Protein AF-A0A550C6V6-F1 (afdb_monomer_lite)

Secondary structure (DSSP, 8-state):
-----GGG-EEEEEE---SS-TTEEEEEEEEEETTTEEEEEEEEEEE---GGGTTTHHHHHHTT-HHHHHHHHHHB-TTSPBPGGGTT-TTTTTT----GGGGSS-EEEEEEEEE-GGGTTTTHHHHHHHHHHTSTTS-TT-EEEE----TT--SHHHHHHHHHHHHHHHHHTT-EE-TTSS-EEE-S-TTSHHHHS-TTTSPP--TTSSPPPPTT--HHHHHHHHHHSHHHHHHS-TTTTTHHHHTTS-GGG-PPPPPHHHHHHHHHHHHHH-GGGGT---TTS--HHHHHHHHT-HHHHHHHHTT---HHHHT---STT---HHHHHHHHHHHH-S-HHHHHHHHHHHHHTT-----HHHHHHHHHTT-

Foldseek 3Di:
DDADDPVQKDKDWDWAADPVQRQWIKIKIWIQGPVGGTFKIWIKIWGDLDQVQQQPVLVVLVVVHPVSNVVCVQAHDSSRFGDPCCAPPPQQVAVNLDHRLSVDDIEMETEDIDGDPVCPPNCVSVVRVVCVLPDPSHDQSYKYKYQQWDPPDPDPVSRQVCSVVSLCSCLVNQWADRGQDSMTIHGSPCPRSSVVQHSVNGDDDRLPLFPDQDQCDDPVRQVVQCVLQVLLCLLVPSNVVCVVVLVVPDPVPNDDRQDLVSSLVVLVVCCVPPVVSQQDAGSFGAHSLLSCLLNLSLSNNVSSLVSDDALCQQQDLRGSNSGGSLRSNVVCDVVVDLDLSSQVSNVSSCVRNVHCCDDSVSSSVVVVVVD

Structure (mmCIF, N/CA/C/O backbone):
data_AF-A0A550C6V6-F1
#
_entry.id   AF-A0A550C6V6-F1
#
loop_
_atom_site.group_PDB
_atom_site.id
_atom_site.type_symbol
_atom_site.label_atom_id
_atom_site.label_alt_id
_atom_site.label_comp_id
_atom_site.label_asym_id
_atom_site.label_entity_id
_atom_site.label_seq_id
_atom_site.pdbx_PDB_ins_code
_atom_site.Cartn_x
_atom_site.Cartn_y
_atom_site.Cartn_z
_atom_site.occupancy
_atom_site.B_iso_or_equiv
_atom_site.auth_seq_id
_atom_site.auth_comp_id
_atom_site.auth_asym_id
_atom_site.auth_atom_id
_atom_site.pdbx_PDB_model_num
ATOM 1 N N . MET A 1 1 ? 2.892 8.246 38.693 1.00 72.19 1 MET A N 1
ATOM 2 C CA . MET A 1 1 ? 2.009 7.826 37.583 1.00 72.19 1 MET A CA 1
ATOM 3 C C . MET A 1 1 ? 0.648 7.513 38.172 1.00 72.19 1 MET A C 1
ATOM 5 O O . MET A 1 1 ? 0.606 6.868 39.210 1.00 72.19 1 MET A O 1
ATOM 9 N N . THR A 1 2 ? -0.439 8.012 37.585 1.00 84.56 2 THR A N 1
ATOM 10 C CA . THR A 1 2 ? -1.795 7.674 38.039 1.00 84.56 2 THR A CA 1
ATOM 11 C C . THR A 1 2 ? -2.136 6.280 37.528 1.00 84.56 2 THR A C 1
ATOM 13 O O . THR A 1 2 ? -2.330 6.112 36.326 1.00 84.56 2 THR A O 1
ATOM 16 N N . THR A 1 3 ? -2.155 5.291 38.417 1.00 91.25 3 THR A N 1
ATOM 17 C CA . THR A 1 3 ? -2.565 3.924 38.082 1.00 91.25 3 THR A CA 1
ATOM 18 C C . THR A 1 3 ? -4.090 3.868 38.025 1.00 91.25 3 THR A C 1
ATOM 20 O O . THR A 1 3 ? -4.745 4.104 39.039 1.00 91.25 3 THR A O 1
ATOM 23 N N . LEU A 1 4 ? -4.657 3.595 36.850 1.00 95.06 4 LEU A N 1
ATOM 24 C CA . LEU A 1 4 ? -6.085 3.325 36.685 1.00 95.06 4 LEU A CA 1
ATOM 25 C C . LEU A 1 4 ? -6.382 1.843 36.936 1.00 95.06 4 LEU A C 1
ATOM 27 O O . LEU A 1 4 ? -5.650 0.968 36.472 1.00 95.06 4 LEU A O 1
ATOM 31 N N . SER A 1 5 ? -7.496 1.561 37.609 1.00 96.12 5 SER A N 1
ATOM 32 C CA . SER A 1 5 ? -8.112 0.234 37.583 1.00 96.12 5 SER A CA 1
ATOM 33 C C . SER A 1 5 ? -8.980 0.126 36.331 1.00 96.12 5 SER A C 1
ATOM 35 O O . SER A 1 5 ? -9.902 0.919 36.150 1.00 96.12 5 SER A O 1
ATOM 37 N N . LEU A 1 6 ? -8.714 -0.856 35.461 1.00 96.62 6 LEU A N 1
ATOM 38 C CA . LEU A 1 6 ? -9.528 -1.074 34.256 1.00 96.62 6 LEU A CA 1
ATOM 39 C C . LEU A 1 6 ? -10.991 -1.422 34.578 1.00 96.62 6 LEU A C 1
ATOM 41 O O . LEU A 1 6 ? -11.855 -1.181 33.745 1.00 96.62 6 LEU A O 1
ATOM 45 N N . GLY A 1 7 ? -11.274 -1.942 35.779 1.00 97.00 7 GLY A N 1
ATOM 46 C CA . GLY A 1 7 ? -12.640 -2.236 36.225 1.00 97.00 7 GLY A CA 1
ATOM 47 C C . GLY A 1 7 ? -13.503 -0.991 36.462 1.00 97.00 7 GLY A C 1
ATOM 48 O O . GLY A 1 7 ? -14.723 -1.089 36.405 1.00 97.00 7 GLY A O 1
ATOM 49 N N . ASP A 1 8 ? -12.881 0.174 36.668 1.00 97.31 8 ASP A N 1
ATOM 50 C CA . ASP A 1 8 ? -13.583 1.450 36.874 1.00 97.31 8 ASP A CA 1
ATOM 51 C C . ASP A 1 8 ? -13.816 2.214 35.557 1.00 97.31 8 ASP A C 1
ATOM 53 O O . ASP A 1 8 ? -14.395 3.306 35.552 1.00 97.31 8 ASP A O 1
ATOM 57 N N . VAL A 1 9 ? -13.327 1.678 34.433 1.00 98.06 9 VAL A N 1
ATOM 58 C CA . VAL A 1 9 ? -13.454 2.300 33.114 1.00 98.06 9 VAL A CA 1
ATOM 59 C C . VAL A 1 9 ? -14.796 1.925 32.500 1.00 98.06 9 VAL A C 1
ATOM 61 O O . VAL A 1 9 ? -15.096 0.755 32.279 1.00 98.06 9 VAL A O 1
ATOM 64 N N . GLN A 1 10 ? -15.593 2.937 32.180 1.00 98.19 10 GLN A N 1
ATOM 65 C CA . GLN A 1 10 ? -16.845 2.784 31.454 1.00 98.19 10 GLN A CA 1
ATOM 66 C C . GLN A 1 10 ? -16.565 2.905 29.962 1.00 98.19 10 GLN A C 1
ATOM 68 O O . GLN A 1 10 ? -15.883 3.833 29.526 1.00 98.19 10 GLN A O 1
ATOM 73 N N . VAL A 1 11 ? -17.100 1.976 29.173 1.00 98.25 11 VAL A N 1
ATOM 74 C CA . VAL A 1 11 ? -16.959 2.001 27.717 1.00 98.25 11 VAL A CA 1
ATOM 75 C C . VAL A 1 11 ? -18.333 2.127 27.083 1.00 98.25 11 VAL A C 1
ATOM 77 O O . VAL A 1 11 ? -19.257 1.395 27.430 1.00 98.25 11 VAL A O 1
ATOM 80 N N . LYS A 1 12 ? -18.469 3.066 26.149 1.00 98.19 12 LYS A N 1
ATOM 81 C CA . LYS A 1 12 ? -19.700 3.300 25.395 1.00 98.19 12 LYS A CA 1
ATOM 82 C C . LYS A 1 12 ? -19.420 3.093 23.915 1.00 98.19 12 LYS A C 1
ATOM 84 O O . LYS A 1 12 ? -18.538 3.756 23.385 1.00 98.19 12 LYS A O 1
ATOM 89 N N . CYS A 1 13 ? -20.182 2.218 23.265 1.00 98.25 13 CYS A N 1
ATOM 90 C CA . CYS A 1 13 ? -20.159 2.012 21.817 1.00 98.25 13 CYS A CA 1
ATOM 91 C C . CYS A 1 13 ? -21.409 2.646 21.198 1.00 98.25 13 CYS A C 1
ATOM 93 O O . CYS A 1 13 ? -22.519 2.430 21.683 1.00 98.25 13 CYS A O 1
ATOM 95 N N . ILE A 1 14 ? -21.230 3.453 20.156 1.00 98.12 14 ILE A N 1
ATOM 96 C CA . ILE A 1 14 ? -22.299 4.154 19.446 1.00 98.12 14 ILE A CA 1
ATOM 97 C C . ILE A 1 14 ? -22.134 3.876 17.958 1.00 98.12 14 ILE A C 1
ATOM 99 O O . ILE A 1 14 ? -21.046 4.059 17.417 1.00 98.12 14 ILE A O 1
ATOM 103 N N . ILE A 1 15 ? -23.221 3.491 17.292 1.00 97.38 15 ILE A N 1
ATOM 104 C CA . ILE A 1 15 ? -23.292 3.467 15.831 1.00 97.38 15 ILE A CA 1
ATOM 105 C C . ILE A 1 15 ? -24.212 4.577 15.363 1.00 97.38 15 ILE A C 1
ATOM 107 O O . ILE A 1 15 ? -25.358 4.679 15.802 1.00 97.38 15 ILE A O 1
ATOM 111 N N . SER A 1 16 ? -23.703 5.375 14.435 1.00 97.38 16 SER A N 1
ATOM 112 C CA . SER A 1 16 ? -24.435 6.471 13.818 1.00 97.38 16 SER A CA 1
ATOM 113 C C . SER A 1 16 ? -24.844 6.101 12.394 1.00 97.38 16 SER A C 1
ATOM 115 O O . SER A 1 16 ? -24.121 5.410 11.674 1.00 97.38 16 SER A O 1
ATOM 117 N N . ASN A 1 17 ? -26.006 6.584 11.958 1.00 95.38 17 ASN A N 1
ATOM 118 C CA . ASN A 1 17 ? -26.410 6.488 10.558 1.00 95.38 17 ASN A CA 1
ATOM 119 C C . ASN A 1 17 ? -25.785 7.645 9.768 1.00 95.38 17 ASN A C 1
ATOM 121 O O . ASN A 1 17 ? -25.851 8.794 10.203 1.00 95.38 17 ASN A O 1
ATOM 125 N N . CYS A 1 18 ? -25.215 7.358 8.597 1.00 92.69 18 CYS A N 1
ATOM 126 C CA . CYS A 1 18 ? -24.794 8.391 7.654 1.00 92.69 18 CYS A CA 1
ATOM 127 C C . CYS A 1 18 ? -25.925 8.650 6.654 1.00 92.69 18 CYS A C 1
ATOM 129 O O . CYS A 1 18 ? -26.372 7.734 5.966 1.00 92.69 18 CYS A O 1
ATOM 131 N N . THR A 1 19 ? -26.391 9.896 6.568 1.00 91.88 19 THR A N 1
ATOM 132 C CA . THR A 1 19 ? -27.443 10.290 5.616 1.00 91.88 19 THR A CA 1
ATOM 133 C C . THR A 1 19 ? -26.948 10.284 4.173 1.00 91.88 19 THR A C 1
ATOM 135 O O . THR A 1 19 ? -27.716 9.968 3.271 1.00 91.88 19 THR A O 1
ATOM 138 N N . VAL A 1 20 ? -25.668 10.606 3.961 1.00 92.81 20 VAL A N 1
ATOM 139 C CA . VAL A 1 20 ? -25.061 10.711 2.626 1.00 92.81 20 VAL A CA 1
ATOM 140 C C . VAL A 1 20 ? -24.733 9.329 2.053 1.00 92.81 20 VAL A C 1
ATOM 142 O O . VAL A 1 20 ? -25.039 9.056 0.897 1.00 92.81 20 VAL A O 1
ATOM 145 N N . HIS A 1 21 ? -24.174 8.427 2.868 1.00 93.81 21 HIS A N 1
ATOM 146 C CA . HIS A 1 21 ? -23.823 7.067 2.445 1.00 93.81 21 HIS A CA 1
ATOM 147 C C . HIS A 1 21 ? -24.435 6.045 3.405 1.00 93.81 21 HIS A C 1
ATOM 149 O O . HIS A 1 21 ? -23.799 5.667 4.388 1.00 93.81 21 HIS A O 1
ATOM 155 N N . PRO A 1 22 ? -25.657 5.553 3.144 1.00 94.56 22 PRO A N 1
ATOM 156 C CA . PRO A 1 22 ? -26.365 4.672 4.077 1.00 94.56 22 PRO A CA 1
ATOM 157 C C . PRO A 1 22 ? -25.649 3.334 4.329 1.00 94.56 22 PRO A C 1
ATOM 159 O O . PRO A 1 22 ? -25.909 2.664 5.327 1.00 94.56 22 PRO A O 1
ATOM 162 N N . PHE A 1 23 ? -24.741 2.941 3.436 1.00 95.69 23 PHE A N 1
ATOM 163 C CA . PHE A 1 23 ? -23.924 1.735 3.553 1.00 95.69 23 PHE A CA 1
ATOM 164 C C . PHE A 1 23 ? -22.633 1.947 4.361 1.00 95.69 23 PHE A C 1
ATOM 166 O O . PHE A 1 23 ? -21.986 0.958 4.676 1.00 95.69 23 PHE A O 1
ATOM 173 N N . LEU A 1 24 ? -22.264 3.185 4.716 1.00 96.88 24 LEU A N 1
ATOM 174 C CA . LEU A 1 24 ? -21.089 3.508 5.528 1.00 96.88 24 LEU A CA 1
ATOM 175 C C . LEU A 1 24 ? -21.552 4.111 6.857 1.00 96.88 24 LEU A C 1
ATOM 177 O O . LEU A 1 24 ? -22.010 5.250 6.925 1.00 96.88 24 LEU A O 1
ATOM 181 N N . ARG A 1 25 ? -21.463 3.323 7.928 1.00 97.75 25 ARG A N 1
ATOM 182 C CA . ARG A 1 25 ? -21.942 3.697 9.263 1.00 97.75 25 ARG A CA 1
ATOM 183 C C . ARG A 1 25 ? -20.764 3.933 10.207 1.00 97.75 25 ARG A C 1
ATOM 185 O O . ARG A 1 25 ? -20.030 2.979 10.474 1.00 97.75 25 ARG A O 1
ATOM 192 N N . PRO A 1 26 ? -20.571 5.160 10.717 1.00 97.88 26 PRO A N 1
ATOM 193 C CA . PRO A 1 26 ? -19.570 5.426 11.740 1.00 97.88 26 PRO A CA 1
ATOM 194 C C . PRO A 1 26 ? -19.875 4.662 13.030 1.00 97.88 26 PRO A C 1
ATOM 196 O O . PRO A 1 26 ? -21.025 4.599 13.476 1.00 97.88 26 PRO A O 1
ATOM 199 N N . VAL A 1 27 ? -18.829 4.111 13.630 1.00 98.38 27 VAL A N 1
ATOM 200 C CA . VAL A 1 27 ? -18.827 3.443 14.927 1.00 98.38 27 VAL A CA 1
ATOM 201 C C . VAL A 1 27 ? -17.845 4.191 15.817 1.00 98.38 27 VAL A C 1
ATOM 203 O O . VAL A 1 27 ? -16.663 4.280 15.496 1.00 98.38 27 VAL A O 1
ATOM 206 N N . THR A 1 28 ? -18.321 4.714 16.939 1.00 98.38 28 THR A N 1
ATOM 207 C CA . THR A 1 28 ? -17.493 5.425 17.915 1.00 98.38 28 THR A CA 1
ATOM 208 C C . THR A 1 28 ? -17.537 4.687 19.239 1.00 98.38 28 THR A C 1
ATOM 210 O O . THR A 1 28 ? -18.614 4.423 19.778 1.00 98.38 28 THR A O 1
ATOM 213 N N . ILE A 1 29 ? -16.366 4.376 19.785 1.00 98.62 29 ILE A N 1
ATOM 214 C CA . ILE A 1 29 ? -16.219 3.790 21.112 1.00 98.62 29 ILE A CA 1
ATOM 215 C C . ILE A 1 29 ? -15.433 4.753 21.987 1.00 98.62 29 ILE A C 1
ATOM 217 O O . ILE A 1 29 ? -14.328 5.158 21.639 1.00 98.62 29 ILE A O 1
ATOM 221 N N . THR A 1 30 ? -15.982 5.109 23.141 1.00 98.50 30 THR A N 1
ATOM 222 C CA . THR A 1 30 ? -15.338 6.020 24.093 1.00 98.50 30 THR A CA 1
ATOM 223 C C . THR A 1 30 ? -15.108 5.299 25.409 1.00 98.50 30 THR A C 1
ATOM 225 O O . THR A 1 30 ? -16.029 4.680 25.941 1.00 98.50 30 THR A O 1
ATOM 228 N N . ALA A 1 31 ? -13.893 5.404 25.943 1.00 98.56 31 ALA A N 1
ATOM 229 C CA . ALA A 1 31 ? -13.557 4.958 27.289 1.00 98.56 31 ALA A CA 1
ATOM 230 C C . ALA A 1 31 ? -13.489 6.171 28.220 1.00 98.56 31 ALA A C 1
ATOM 232 O O . ALA A 1 31 ? -12.762 7.125 27.940 1.00 98.56 31 ALA A O 1
ATOM 233 N N . SER A 1 32 ? -14.208 6.127 29.338 1.00 98.31 32 SER A N 1
ATOM 234 C CA . SER A 1 32 ? -14.227 7.189 30.342 1.00 98.31 32 SER A CA 1
ATOM 235 C C . SER A 1 32 ? -14.104 6.634 31.763 1.00 98.31 32 SER A C 1
ATOM 237 O O . SER A 1 32 ? -14.347 5.459 32.026 1.00 98.31 32 SER A O 1
ATOM 239 N N . HIS A 1 33 ? -13.683 7.478 32.700 1.00 98.12 33 HIS A N 1
ATOM 240 C CA . HIS A 1 33 ? -13.535 7.144 34.113 1.00 98.12 33 HIS A CA 1
ATOM 241 C C . HIS A 1 33 ? -14.181 8.228 34.985 1.00 98.12 33 HIS A C 1
ATOM 243 O O . HIS A 1 33 ? -13.944 9.413 34.730 1.00 98.12 33 HIS A O 1
ATOM 249 N N . PRO A 1 34 ? -14.889 7.884 36.079 1.00 97.56 34 PRO A N 1
ATOM 250 C CA . PRO A 1 34 ? -15.646 8.851 36.883 1.00 97.56 34 PRO A CA 1
ATOM 251 C C . PRO A 1 34 ? -14.844 10.076 37.348 1.00 97.56 34 PRO A C 1
ATOM 253 O O . PRO A 1 34 ? -15.349 11.194 37.355 1.00 97.56 34 PRO A O 1
ATOM 256 N N . ARG A 1 35 ? -13.569 9.883 37.712 1.00 97.25 35 ARG A N 1
ATOM 257 C CA . ARG A 1 35 ? -12.683 10.973 38.173 1.00 97.25 35 ARG A CA 1
ATOM 258 C C . ARG A 1 35 ? -11.893 11.656 37.062 1.00 97.25 35 ARG A C 1
ATOM 260 O O . ARG A 1 35 ? -11.480 12.799 37.220 1.00 97.25 35 ARG A O 1
ATOM 267 N N . HIS A 1 36 ? -11.610 10.936 35.980 1.00 96.56 36 HIS A N 1
ATOM 268 C CA . HIS A 1 36 ? -10.648 11.378 34.967 1.00 96.56 36 HIS A CA 1
ATOM 269 C C . HIS A 1 36 ? -11.304 11.792 33.653 1.00 96.56 36 HIS A C 1
ATOM 271 O O . HIS A 1 36 ? -10.612 12.363 32.813 1.00 96.56 36 HIS A O 1
ATOM 277 N N . LYS A 1 37 ? -12.624 11.588 33.539 1.00 96.75 37 LYS A N 1
ATOM 278 C CA . LYS A 1 37 ? -13.423 11.801 32.334 1.00 96.75 37 LYS A CA 1
ATOM 279 C C . LYS A 1 37 ? -12.889 10.924 31.204 1.00 96.75 37 LYS A C 1
ATOM 281 O O . LYS A 1 37 ? -12.645 9.745 31.446 1.00 96.75 37 LYS A O 1
ATOM 286 N N . ASP A 1 38 ? -12.730 11.465 30.009 1.00 97.38 38 ASP A N 1
ATOM 287 C CA . ASP A 1 38 ? -12.350 10.700 28.828 1.00 97.38 38 ASP A CA 1
ATOM 288 C C . ASP A 1 38 ? -10.912 10.184 28.940 1.00 97.38 38 ASP A C 1
ATOM 290 O O . ASP A 1 38 ? -10.010 10.879 29.411 1.00 97.38 38 ASP A O 1
ATOM 294 N N . LEU A 1 39 ? -10.711 8.931 28.542 1.00 98.12 39 LEU A N 1
ATOM 295 C CA . LEU A 1 39 ? -9.418 8.246 28.561 1.00 98.12 39 LEU A CA 1
ATOM 296 C C . LEU A 1 39 ? -8.883 8.001 27.151 1.00 98.12 39 LEU A C 1
ATOM 298 O O . LEU A 1 39 ? -7.668 7.999 26.948 1.00 98.12 39 LEU A O 1
ATOM 302 N N . GLY A 1 40 ? -9.787 7.775 26.200 1.00 98.12 40 GLY A N 1
ATOM 303 C CA . GLY A 1 40 ? -9.471 7.490 24.809 1.00 98.12 40 GLY A CA 1
ATOM 304 C C . GLY A 1 40 ? -10.722 7.208 23.985 1.00 98.12 40 GLY A C 1
ATOM 305 O O . GLY A 1 40 ? -11.811 6.981 24.527 1.00 98.12 40 GLY A O 1
ATOM 306 N N . THR A 1 41 ? -10.541 7.207 22.674 1.00 98.56 41 THR A N 1
ATOM 307 C CA . THR A 1 41 ? -11.584 7.020 21.670 1.00 98.56 41 THR A CA 1
ATOM 308 C C . THR A 1 41 ? -11.104 6.061 20.588 1.00 98.56 41 THR A C 1
ATOM 310 O O . THR A 1 41 ? -9.918 5.986 20.274 1.00 98.56 41 THR A O 1
ATOM 313 N N . LEU A 1 42 ? -12.036 5.299 20.031 1.00 98.69 42 LEU A N 1
ATOM 314 C CA . LEU A 1 42 ? -11.847 4.516 18.821 1.00 98.69 42 LEU A CA 1
ATOM 315 C C . LEU A 1 42 ? -12.932 4.924 17.833 1.00 98.69 42 LEU A C 1
ATOM 317 O O . LEU A 1 42 ? -14.117 4.893 18.170 1.00 98.69 42 LEU A O 1
ATOM 321 N N . GLU A 1 43 ? -12.521 5.254 16.619 1.00 98.38 43 GLU A N 1
ATOM 322 C CA . GLU A 1 43 ? -13.401 5.505 15.488 1.00 98.38 43 GLU A CA 1
ATOM 323 C C . GLU A 1 43 ? -13.207 4.418 14.435 1.00 98.38 43 GLU A C 1
ATOM 325 O O . GLU A 1 43 ? -12.086 4.051 14.073 1.00 98.38 43 GLU A O 1
ATOM 330 N N . ALA A 1 44 ? -14.316 3.877 13.950 1.00 98.50 44 ALA A N 1
ATOM 331 C CA . ALA A 1 44 ? -14.335 2.882 12.896 1.00 98.50 44 ALA A CA 1
ATOM 332 C C . ALA A 1 44 ? -15.491 3.134 11.926 1.00 98.50 44 ALA A C 1
ATOM 334 O O . ALA A 1 44 ? -16.465 3.815 12.242 1.00 98.50 44 ALA A O 1
ATOM 335 N N . TYR A 1 45 ? -15.407 2.534 10.746 1.00 98.31 45 TYR A N 1
ATOM 336 C CA . TYR A 1 45 ? -16.466 2.550 9.747 1.00 98.31 45 TYR A CA 1
ATOM 337 C C . TYR A 1 45 ? -16.947 1.136 9.487 1.00 98.31 45 TYR A C 1
ATOM 339 O O . TYR A 1 45 ? -16.157 0.265 9.135 1.00 98.31 45 TYR A O 1
ATOM 347 N N . LYS A 1 46 ? -18.254 0.911 9.623 1.00 98.31 46 LYS A N 1
ATOM 348 C CA . LYS A 1 46 ? -18.906 -0.312 9.165 1.00 98.31 46 LYS A CA 1
ATOM 349 C C . LYS A 1 46 ? -19.465 -0.088 7.764 1.00 98.31 46 LYS A C 1
ATOM 351 O O . LYS A 1 46 ? -20.394 0.703 7.594 1.00 98.31 46 LYS A O 1
ATOM 356 N N . ILE A 1 47 ? -18.911 -0.791 6.785 1.00 98.25 47 ILE A N 1
ATOM 357 C CA . ILE A 1 47 ? -19.224 -0.662 5.365 1.00 98.25 47 ILE A CA 1
ATOM 358 C C . ILE A 1 47 ? -19.938 -1.932 4.895 1.00 98.25 47 ILE A C 1
ATOM 360 O O . ILE A 1 47 ? -19.364 -3.021 4.887 1.00 98.25 47 ILE A O 1
ATOM 364 N N . ALA A 1 48 ? -21.207 -1.791 4.521 1.00 98.00 48 ALA A N 1
ATOM 365 C CA . ALA A 1 48 ? -22.018 -2.896 4.029 1.00 98.00 48 ALA A CA 1
ATOM 366 C C . ALA A 1 48 ? -21.684 -3.217 2.568 1.00 98.00 48 ALA A C 1
ATOM 368 O O . ALA A 1 48 ? -21.712 -2.327 1.713 1.00 98.00 48 ALA A O 1
ATOM 369 N N . ARG A 1 49 ? -21.447 -4.496 2.261 1.00 97.56 49 ARG A N 1
ATOM 370 C CA . ARG A 1 49 ? -21.250 -4.970 0.884 1.00 97.56 49 ARG A CA 1
ATOM 371 C C . ARG A 1 49 ? -22.585 -5.006 0.147 1.00 97.56 49 ARG A C 1
ATOM 373 O O . ARG A 1 49 ? -23.331 -5.978 0.220 1.00 97.56 49 ARG A O 1
ATOM 380 N N . VAL A 1 50 ? -22.905 -3.929 -0.563 1.00 97.31 50 VAL A N 1
ATOM 381 C CA . VAL A 1 50 ? -24.118 -3.828 -1.387 1.00 97.31 50 VAL A CA 1
ATOM 382 C C . VAL A 1 50 ? -23.751 -3.748 -2.862 1.00 97.31 50 VAL A C 1
ATOM 384 O O . VAL A 1 50 ? -22.761 -3.121 -3.223 1.00 97.31 50 VAL A O 1
ATOM 387 N N . SER A 1 51 ? -24.573 -4.324 -3.739 1.00 96.62 51 SER A N 1
ATOM 388 C CA . SER A 1 51 ? -24.317 -4.328 -5.190 1.00 96.62 51 SER A CA 1
ATOM 389 C C . SER A 1 51 ? -24.133 -2.928 -5.784 1.00 96.62 51 SER A C 1
ATOM 391 O O . SER A 1 51 ? -23.366 -2.760 -6.721 1.00 96.62 51 SER A O 1
ATOM 393 N N . ARG A 1 52 ? -24.772 -1.907 -5.197 1.00 96.31 52 ARG A N 1
ATOM 394 C CA . ARG A 1 52 ? -24.628 -0.497 -5.603 1.00 96.31 52 ARG A CA 1
ATOM 395 C C . ARG A 1 52 ? -23.223 0.080 -5.396 1.00 96.31 52 ARG A C 1
ATOM 397 O O . ARG A 1 52 ? -22.931 1.122 -5.966 1.00 96.31 52 ARG A O 1
ATOM 404 N N . LEU A 1 53 ? -22.393 -0.546 -4.561 1.00 96.12 53 LEU A N 1
ATOM 405 C CA . LEU A 1 53 ? -21.003 -0.137 -4.357 1.00 96.12 53 LEU A CA 1
ATOM 406 C C . LEU A 1 53 ? -20.044 -0.752 -5.375 1.00 96.12 53 LEU A C 1
ATOM 408 O O . LEU A 1 53 ? -18.941 -0.239 -5.529 1.00 96.12 53 LEU A O 1
ATOM 412 N N . ALA A 1 54 ? -20.429 -1.830 -6.060 1.00 96.12 54 ALA A N 1
ATOM 413 C CA . ALA A 1 54 ? -19.558 -2.451 -7.048 1.00 96.12 54 ALA A CA 1
ATOM 414 C C . ALA A 1 54 ? -19.271 -1.463 -8.193 1.00 96.12 54 ALA A C 1
ATOM 416 O O . ALA A 1 54 ? -20.195 -0.881 -8.757 1.00 96.12 54 ALA A O 1
ATOM 417 N N . GLY A 1 55 ? -17.992 -1.227 -8.483 1.00 95.25 55 GLY A N 1
ATOM 418 C CA . GLY A 1 55 ? -17.534 -0.228 -9.454 1.00 95.25 55 GLY A CA 1
ATOM 419 C C . GLY A 1 55 ? -17.492 1.218 -8.933 1.00 95.25 55 GLY A C 1
ATOM 420 O O . GLY A 1 55 ? -16.982 2.101 -9.623 1.00 95.25 55 GLY A O 1
ATOM 421 N N . HIS A 1 56 ? -17.970 1.478 -7.715 1.00 96.25 56 HIS A N 1
ATOM 422 C CA . HIS A 1 56 ? -17.991 2.813 -7.099 1.00 96.25 56 HIS A CA 1
ATOM 423 C C . HIS A 1 56 ? -17.342 2.852 -5.714 1.00 96.25 56 HIS A C 1
ATOM 425 O O . HIS A 1 56 ? -17.325 3.901 -5.070 1.00 96.25 56 HIS A O 1
ATOM 431 N N . PHE A 1 57 ? -16.823 1.721 -5.240 1.00 96.12 57 PHE A N 1
ATOM 432 C CA . PHE A 1 57 ? -16.297 1.569 -3.895 1.00 96.12 57 PHE A CA 1
ATOM 433 C C . PHE A 1 57 ? -15.188 2.578 -3.598 1.00 96.12 57 PHE A C 1
ATOM 435 O O . PHE A 1 57 ? -15.259 3.276 -2.589 1.00 96.12 57 PHE A O 1
ATOM 442 N N . PHE A 1 58 ? -14.219 2.724 -4.503 1.00 95.31 58 PHE A N 1
ATOM 443 C CA . PHE A 1 58 ? -13.099 3.645 -4.313 1.00 95.31 58 PHE A CA 1
ATOM 444 C C . PHE A 1 58 ? -13.540 5.102 -4.232 1.00 95.31 58 PHE A C 1
ATOM 446 O O . PHE A 1 58 ? -13.053 5.813 -3.362 1.00 95.31 58 PHE A O 1
ATOM 453 N N . ASN A 1 59 ? -14.510 5.523 -5.049 1.00 95.50 59 ASN A N 1
ATOM 454 C CA . ASN A 1 59 ? -15.025 6.895 -5.010 1.00 95.50 59 ASN A CA 1
ATOM 455 C C . ASN A 1 59 ? -15.609 7.220 -3.633 1.00 95.50 59 ASN A C 1
ATOM 457 O O . ASN A 1 59 ? -15.342 8.277 -3.074 1.00 95.50 59 ASN A O 1
ATOM 461 N N . VAL A 1 60 ? -16.370 6.287 -3.051 1.00 96.12 60 VAL A N 1
ATOM 462 C CA . VAL A 1 60 ? -16.967 6.525 -1.735 1.00 96.12 60 VAL A CA 1
ATOM 463 C C . VAL A 1 60 ? -15.916 6.529 -0.626 1.00 96.12 60 VAL A C 1
ATOM 465 O O . VAL A 1 60 ? -16.034 7.298 0.326 1.00 96.12 60 VAL A O 1
ATOM 468 N N . LEU A 1 61 ? -14.895 5.678 -0.725 1.00 96.12 61 LEU A N 1
ATOM 469 C CA . LEU A 1 61 ? -13.792 5.680 0.233 1.00 96.12 61 LEU A CA 1
ATOM 470 C C . LEU A 1 61 ? -12.970 6.973 0.147 1.00 96.12 61 LEU A C 1
ATOM 472 O O . LEU A 1 61 ? -12.687 7.564 1.187 1.00 96.12 61 LEU A O 1
ATOM 476 N N . ASP A 1 62 ? -12.669 7.442 -1.064 1.00 96.00 62 ASP A N 1
ATOM 477 C CA . ASP A 1 62 ? -11.927 8.682 -1.325 1.00 96.00 62 ASP A CA 1
ATOM 478 C C . ASP A 1 62 ? -12.671 9.926 -0.824 1.00 96.00 62 ASP A C 1
ATOM 480 O O . ASP A 1 62 ? -12.087 10.775 -0.153 1.00 96.00 62 ASP A O 1
ATOM 484 N N . GLU A 1 63 ? -13.995 9.979 -1.012 1.00 95.69 63 GLU A N 1
ATOM 485 C CA . GLU A 1 63 ? -14.848 11.025 -0.432 1.00 95.69 63 GLU A CA 1
ATOM 486 C C . GLU A 1 63 ? -14.811 11.059 1.107 1.00 95.69 63 GLU A C 1
ATOM 488 O O . GLU A 1 63 ? -15.180 12.073 1.711 1.00 95.69 63 GLU A O 1
ATOM 493 N N . LYS A 1 64 ? -14.416 9.959 1.767 1.00 95.81 64 LYS A N 1
ATOM 494 C CA . LYS A 1 64 ? -14.285 9.894 3.230 1.00 95.81 64 LYS A CA 1
ATOM 495 C C . LYS A 1 64 ? -12.890 10.206 3.718 1.00 95.81 64 LYS A C 1
ATOM 497 O O . LYS A 1 64 ? -12.752 11.055 4.597 1.00 95.81 64 LYS A O 1
ATOM 502 N N . SER A 1 65 ? -11.880 9.529 3.197 1.00 95.62 65 SER A N 1
ATOM 503 C CA . SER A 1 65 ? -10.493 9.851 3.497 1.00 95.62 65 SER A CA 1
ATOM 504 C C . SER A 1 65 ? -9.553 9.227 2.475 1.00 95.62 65 SER A C 1
ATOM 506 O O . SER A 1 65 ? -9.787 8.133 1.961 1.00 95.62 65 SER A O 1
ATOM 508 N N . SER A 1 66 ? -8.419 9.889 2.252 1.00 93.75 66 SER A N 1
ATOM 509 C CA . SER A 1 66 ? -7.334 9.343 1.432 1.00 93.75 66 SER A CA 1
ATOM 510 C C . SER A 1 66 ? -6.788 8.022 1.987 1.00 93.75 66 SER A C 1
ATOM 512 O O . SER A 1 66 ? -6.371 7.157 1.225 1.00 93.75 66 SER A O 1
ATOM 514 N N . GLU A 1 67 ? -6.828 7.833 3.309 1.00 95.06 67 GLU A N 1
ATOM 515 C CA . GLU A 1 67 ? -6.482 6.565 3.956 1.00 95.06 67 GLU A CA 1
ATOM 516 C C . GLU A 1 67 ? -7.432 5.432 3.550 1.00 95.06 67 GLU A C 1
ATOM 518 O O . GLU A 1 67 ? -6.979 4.337 3.226 1.00 95.06 67 GLU A O 1
ATOM 523 N N . LEU A 1 68 ? -8.746 5.674 3.547 1.00 96.25 68 LEU A N 1
ATOM 524 C CA . LEU A 1 68 ? -9.705 4.660 3.124 1.00 96.25 68 LEU A CA 1
ATOM 525 C C . LEU A 1 68 ? -9.536 4.333 1.636 1.00 96.25 68 LEU A C 1
ATOM 527 O O . LEU A 1 68 ? -9.592 3.161 1.267 1.00 96.25 68 LEU A O 1
ATOM 531 N N . ALA A 1 69 ? -9.281 5.329 0.785 1.00 94.88 69 ALA A N 1
ATOM 532 C CA . ALA A 1 69 ? -8.968 5.090 -0.625 1.00 94.88 69 ALA A CA 1
ATOM 533 C C . ALA A 1 69 ? -7.703 4.227 -0.802 1.00 94.88 69 ALA A C 1
ATOM 535 O O . ALA A 1 69 ? -7.701 3.278 -1.593 1.00 94.88 69 ALA A O 1
ATOM 536 N N . ASP A 1 70 ? -6.652 4.496 -0.019 1.00 94.75 70 ASP A N 1
ATOM 537 C CA . ASP A 1 70 ? -5.430 3.684 0.005 1.00 94.75 70 ASP A CA 1
ATOM 538 C C . ASP A 1 70 ? -5.721 2.240 0.454 1.00 94.75 70 ASP A C 1
ATOM 540 O O . ASP A 1 70 ? -5.247 1.293 -0.176 1.00 94.75 70 ASP A O 1
ATOM 544 N N . PHE A 1 71 ? -6.565 2.053 1.477 1.00 96.94 71 PHE A N 1
ATOM 545 C CA . PHE A 1 71 ? -7.017 0.730 1.921 1.00 96.94 71 PHE A CA 1
ATOM 546 C C . PHE A 1 71 ? -7.696 -0.045 0.798 1.00 96.94 71 PHE A C 1
ATOM 548 O O . PHE A 1 71 ? -7.328 -1.197 0.552 1.00 96.94 71 PHE A O 1
ATOM 555 N N . GLY A 1 72 ? -8.653 0.597 0.119 1.00 95.25 72 GLY A N 1
ATOM 556 C CA . GLY A 1 72 ? -9.305 0.049 -1.062 1.00 95.25 72 GLY A CA 1
ATOM 557 C C . GLY A 1 72 ? -8.245 -0.414 -2.052 1.00 95.25 72 GLY A C 1
ATOM 558 O O . GLY A 1 72 ? -8.014 -1.606 -2.182 1.00 95.25 72 GLY A O 1
ATOM 559 N N . SER A 1 73 ? -7.489 0.517 -2.628 1.00 93.25 73 SER A N 1
ATOM 560 C CA . SER A 1 73 ? -6.520 0.231 -3.698 1.00 93.25 73 SER A CA 1
ATOM 561 C C . SER A 1 73 ? -5.426 -0.805 -3.384 1.00 93.25 73 SER A C 1
ATOM 563 O O . SER A 1 73 ? -4.834 -1.340 -4.320 1.00 93.25 73 SER A O 1
ATOM 565 N N . LYS A 1 74 ? -5.150 -1.126 -2.111 1.00 95.31 74 LYS A N 1
ATOM 566 C CA . LYS A 1 74 ? -4.145 -2.136 -1.722 1.00 95.31 74 LYS A CA 1
ATOM 567 C C . LYS A 1 74 ? -4.720 -3.487 -1.316 1.00 95.31 74 LYS A C 1
ATOM 569 O O . LYS A 1 74 ? -4.037 -4.505 -1.462 1.00 95.31 74 LYS A O 1
ATOM 574 N N . VAL A 1 75 ? -5.927 -3.519 -0.758 1.00 97.88 75 VAL A N 1
ATOM 575 C CA . VAL A 1 75 ? -6.504 -4.749 -0.195 1.00 97.88 75 VAL A CA 1
ATOM 576 C C . VAL A 1 75 ? -7.642 -5.279 -1.056 1.00 97.88 75 VAL A C 1
ATOM 578 O O . VAL A 1 75 ? -7.695 -6.489 -1.281 1.00 97.88 75 VAL A O 1
ATOM 581 N N . LEU A 1 76 ? -8.512 -4.397 -1.553 1.00 97.56 76 LEU A N 1
ATOM 582 C CA . LEU A 1 76 ? -9.761 -4.749 -2.224 1.00 97.56 76 LEU A CA 1
ATOM 583 C C . LEU A 1 76 ? -9.884 -4.067 -3.598 1.00 97.56 76 LEU A C 1
ATOM 585 O O . LEU A 1 76 ? -9.590 -2.895 -3.751 1.00 97.56 76 LEU A O 1
ATOM 589 N N . ASP A 1 77 ? -10.408 -4.743 -4.606 1.00 95.19 77 ASP A N 1
ATOM 590 C CA . ASP A 1 77 ? -10.752 -4.115 -5.873 1.00 95.19 77 ASP A CA 1
ATOM 591 C C . ASP A 1 77 ? -11.965 -3.168 -5.733 1.00 95.19 77 ASP A C 1
ATOM 593 O O . ASP A 1 77 ? -12.619 -3.057 -4.689 1.00 95.19 77 ASP A O 1
ATOM 597 N N . ASN A 1 78 ? -12.314 -2.486 -6.823 1.00 95.38 78 ASN A N 1
ATOM 598 C CA . ASN A 1 78 ? -13.452 -1.566 -6.849 1.00 95.38 78 ASN A CA 1
ATOM 599 C C . ASN A 1 78 ? -14.822 -2.288 -6.759 1.00 95.38 78 ASN A C 1
ATOM 601 O O . ASN A 1 78 ? -15.866 -1.648 -6.643 1.00 95.38 78 ASN A O 1
ATOM 605 N N . ASN A 1 79 ? -14.836 -3.626 -6.787 1.00 96.94 79 ASN A N 1
ATOM 606 C CA . ASN A 1 79 ? -15.988 -4.485 -6.490 1.00 96.94 79 ASN A CA 1
ATOM 607 C C . ASN A 1 79 ? -15.964 -5.005 -5.045 1.00 96.94 79 ASN A C 1
ATOM 609 O O . ASN A 1 79 ? -16.751 -5.884 -4.685 1.00 96.94 79 ASN A O 1
ATOM 613 N N . MET A 1 80 ? -15.081 -4.440 -4.218 1.00 97.25 80 MET A N 1
ATOM 614 C CA . MET A 1 80 ? -14.821 -4.799 -2.833 1.00 97.25 80 MET A CA 1
ATOM 615 C C . MET A 1 80 ? -14.208 -6.203 -2.656 1.00 97.25 80 MET A C 1
ATOM 617 O O . MET A 1 80 ? -14.132 -6.688 -1.529 1.00 97.25 80 MET A O 1
ATOM 621 N N . LYS A 1 81 ? -13.769 -6.891 -3.708 1.00 98.00 81 LYS A N 1
ATOM 622 C CA . LYS A 1 81 ? -13.163 -8.226 -3.601 1.00 98.00 81 LYS A CA 1
ATOM 623 C C . LYS A 1 81 ? -11.685 -8.118 -3.262 1.00 98.00 81 LYS A C 1
ATOM 625 O O . LYS A 1 81 ? -11.014 -7.237 -3.771 1.00 98.00 81 LYS A O 1
ATOM 630 N N . VAL A 1 82 ? -11.147 -9.011 -2.442 1.00 98.12 82 VAL A N 1
ATOM 631 C CA . VAL A 1 82 ? -9.707 -9.061 -2.175 1.00 98.12 82 VAL A CA 1
ATOM 632 C C . VAL A 1 82 ? -8.927 -9.247 -3.474 1.00 98.12 82 VAL A C 1
ATOM 634 O O . VAL A 1 82 ? -9.303 -10.062 -4.319 1.00 98.12 82 VAL A O 1
ATOM 637 N N . PHE A 1 83 ? -7.836 -8.497 -3.640 1.00 96.44 83 PHE A N 1
ATOM 638 C CA . PHE A 1 83 ? -6.953 -8.700 -4.783 1.00 96.44 83 PHE A CA 1
ATOM 639 C C . PHE A 1 83 ? -6.366 -10.110 -4.762 1.00 96.44 83 PHE A C 1
ATOM 641 O O . PHE A 1 83 ? -5.801 -10.537 -3.754 1.00 96.44 83 PHE A O 1
ATOM 648 N N . THR A 1 84 ? -6.421 -10.796 -5.903 1.00 96.12 84 THR A N 1
ATOM 649 C CA . THR A 1 84 ? -5.891 -12.155 -6.078 1.00 96.12 84 THR A CA 1
ATOM 650 C C . THR A 1 84 ? -4.439 -12.284 -5.617 1.00 96.12 84 THR A C 1
ATOM 652 O O . THR A 1 84 ? -4.087 -13.266 -4.972 1.00 96.12 84 THR A O 1
ATOM 655 N N . GLN A 1 85 ? -3.603 -11.263 -5.832 1.00 95.06 85 GLN A N 1
ATOM 656 C CA . GLN A 1 85 ? -2.208 -11.268 -5.373 1.00 95.06 85 GLN A CA 1
ATOM 657 C C . GLN A 1 85 ? -2.063 -11.414 -3.847 1.00 95.06 85 GLN A C 1
ATOM 659 O O . GLN A 1 85 ? -1.109 -12.019 -3.374 1.00 95.06 85 GLN A O 1
ATOM 664 N N . ASN A 1 86 ? -3.021 -10.919 -3.060 1.00 96.81 86 ASN A N 1
ATOM 665 C CA . ASN A 1 86 ? -2.980 -11.034 -1.602 1.00 96.81 86 ASN A CA 1
ATOM 666 C C . ASN A 1 86 ? -3.380 -12.437 -1.108 1.00 96.81 86 ASN A C 1
ATOM 668 O O . ASN A 1 86 ? -3.234 -12.715 0.082 1.00 96.81 86 ASN A O 1
ATOM 672 N N . VAL A 1 87 ? -3.875 -13.303 -1.999 1.00 97.88 87 VAL A N 1
ATOM 673 C CA . VAL A 1 87 ? -4.367 -14.652 -1.685 1.00 97.88 87 VAL A CA 1
ATOM 674 C C . VAL A 1 87 ? -3.506 -15.728 -2.346 1.00 97.88 87 VAL A C 1
ATOM 676 O O . VAL A 1 87 ? -3.069 -16.668 -1.685 1.00 97.88 87 VAL A O 1
ATOM 679 N N . GLU A 1 88 ? -3.236 -15.593 -3.643 1.00 96.88 88 GLU A N 1
ATOM 680 C CA . GLU A 1 88 ? -2.646 -16.660 -4.456 1.00 96.88 88 GLU A CA 1
ATOM 681 C C . GLU A 1 88 ? -1.138 -16.492 -4.673 1.00 96.88 88 GLU A C 1
ATOM 683 O O . GLU A 1 88 ? -0.406 -17.481 -4.648 1.00 96.88 88 GLU A O 1
ATOM 688 N N . ASN A 1 89 ? -0.648 -15.258 -4.843 1.00 95.62 89 ASN A N 1
ATOM 689 C CA . ASN A 1 89 ? 0.756 -15.004 -5.178 1.00 95.62 89 ASN A CA 1
ATOM 690 C C . ASN A 1 89 ? 1.684 -15.373 -4.011 1.00 95.62 89 ASN A C 1
ATOM 692 O O . ASN A 1 89 ? 1.509 -14.899 -2.889 1.00 95.62 89 ASN A O 1
ATOM 696 N N . ASP A 1 90 ? 2.705 -16.187 -4.289 1.00 95.50 90 ASP A N 1
ATOM 697 C CA . ASP A 1 90 ? 3.598 -16.752 -3.271 1.00 95.50 90 ASP A CA 1
ATOM 698 C C . ASP A 1 90 ? 4.347 -15.718 -2.431 1.00 95.50 90 ASP A C 1
ATOM 700 O O . ASP A 1 90 ? 4.619 -15.967 -1.256 1.00 95.50 90 ASP A O 1
ATOM 704 N N . TYR A 1 91 ? 4.647 -14.554 -3.003 1.00 95.62 91 TYR A N 1
ATOM 705 C CA . TYR A 1 91 ? 5.262 -13.454 -2.278 1.00 95.62 91 TYR A CA 1
ATOM 706 C C . TYR A 1 91 ? 4.207 -12.592 -1.577 1.00 95.62 91 TYR A C 1
ATOM 708 O O . TYR A 1 91 ? 4.246 -12.418 -0.356 1.00 95.62 91 TYR A O 1
ATOM 716 N N . HIS A 1 92 ? 3.242 -12.064 -2.335 1.00 96.19 92 HIS A N 1
ATOM 717 C CA . HIS A 1 92 ? 2.299 -11.044 -1.860 1.00 96.19 92 HIS A CA 1
ATOM 718 C C . HIS A 1 92 ? 1.290 -11.564 -0.837 1.00 96.19 92 HIS A C 1
ATOM 720 O O . HIS A 1 92 ? 0.885 -10.798 0.040 1.00 96.19 92 HIS A O 1
ATOM 726 N N . LYS A 1 93 ? 0.963 -12.864 -0.840 1.00 97.19 93 LYS A N 1
ATOM 727 C CA . LYS A 1 93 ? 0.088 -13.474 0.178 1.00 97.19 93 LYS A CA 1
ATOM 728 C C . LYS A 1 93 ? 0.703 -13.516 1.579 1.00 97.19 93 LYS A C 1
ATOM 730 O O . LYS A 1 93 ? 0.004 -13.800 2.557 1.00 97.19 93 LYS A O 1
ATOM 735 N N . GLY A 1 94 ? 1.994 -13.203 1.720 1.00 96.88 94 GLY A N 1
ATOM 736 C CA . GLY A 1 94 ? 2.683 -13.159 3.007 1.00 96.88 94 GLY A CA 1
ATOM 737 C C . GLY A 1 94 ? 2.617 -14.511 3.718 1.00 96.88 94 GLY A C 1
ATOM 738 O O . GLY A 1 94 ? 3.146 -15.502 3.230 1.00 96.88 94 GLY A O 1
ATOM 739 N N . LEU A 1 95 ? 1.952 -14.567 4.875 1.00 97.06 95 LEU A N 1
ATOM 740 C CA . LEU A 1 95 ? 1.756 -15.824 5.614 1.00 97.06 95 LEU A CA 1
ATOM 741 C C . LEU A 1 95 ? 0.628 -16.710 5.055 1.00 97.06 95 LEU A C 1
ATOM 743 O O . LEU A 1 95 ? 0.413 -17.797 5.585 1.00 97.06 95 LEU A O 1
ATOM 747 N N . GLY A 1 96 ? -0.121 -16.254 4.043 1.00 97.69 96 GLY A N 1
ATOM 748 C CA . GLY A 1 96 ? -1.199 -17.024 3.410 1.00 97.69 96 GLY A CA 1
ATOM 749 C C . GLY A 1 96 ? -2.349 -17.380 4.357 1.00 97.69 96 GLY A C 1
ATOM 750 O O . GLY A 1 96 ? -3.045 -18.366 4.147 1.00 97.69 96 GLY A O 1
ATOM 751 N N . CYS A 1 97 ? -2.519 -16.622 5.445 1.00 98.12 97 CYS A N 1
ATOM 752 C CA . CYS A 1 97 ? -3.547 -16.886 6.456 1.00 98.12 97 CYS A CA 1
ATOM 753 C C . CYS A 1 97 ? -4.895 -16.224 6.167 1.00 98.12 97 CYS A C 1
ATOM 755 O O . CYS A 1 97 ? -5.816 -16.383 6.966 1.00 98.12 97 CYS A O 1
ATOM 757 N N . TRP A 1 98 ? -4.962 -15.476 5.068 1.00 98.56 98 TRP A N 1
ATOM 758 C CA . TRP A 1 98 ? -6.152 -14.836 4.535 1.00 98.56 98 TRP A CA 1
ATOM 759 C C . TRP A 1 98 ? -6.394 -15.359 3.125 1.00 98.56 98 TRP A C 1
ATOM 761 O O . TRP A 1 98 ? -5.442 -15.551 2.367 1.00 98.56 98 TRP A O 1
ATOM 771 N N . GLY A 1 99 ? -7.654 -15.560 2.785 1.00 98.38 99 GLY A N 1
ATOM 772 C CA . GLY A 1 99 ? -8.106 -16.023 1.490 1.00 98.38 99 GLY A CA 1
ATOM 773 C C . GLY A 1 99 ? -9.342 -15.274 1.007 1.00 98.38 99 GLY A C 1
ATOM 774 O O . GLY A 1 99 ? -9.629 -14.136 1.389 1.00 98.38 99 GLY A O 1
ATOM 775 N N . TYR A 1 100 ? -10.092 -15.930 0.126 1.00 98.50 100 TYR A N 1
ATOM 776 C CA . TYR A 1 100 ? -11.282 -15.349 -0.487 1.00 98.50 100 TYR A CA 1
ATOM 777 C C . TYR A 1 100 ? -12.455 -15.150 0.479 1.00 98.50 100 TYR A C 1
ATOM 779 O O . TYR A 1 100 ? -13.412 -14.475 0.110 1.00 98.50 100 TYR A O 1
ATOM 787 N N . GLU A 1 101 ? -12.380 -15.642 1.722 1.00 98.38 101 GLU A N 1
ATOM 788 C CA . GLU A 1 101 ? -13.351 -15.310 2.771 1.00 98.38 101 GLU A CA 1
ATOM 789 C C . GLU A 1 101 ? -13.443 -13.801 3.030 1.00 98.38 101 GLU A C 1
ATOM 791 O O . GLU A 1 101 ? -14.483 -13.306 3.455 1.00 98.38 101 GLU A O 1
ATOM 796 N N . MET A 1 102 ? -12.391 -13.048 2.696 1.00 98.50 102 MET A N 1
ATOM 797 C CA . MET A 1 102 ? -12.382 -11.588 2.765 1.00 98.50 102 MET A CA 1
ATOM 798 C C . MET A 1 102 ? -13.409 -10.915 1.844 1.00 98.50 102 MET A C 1
ATOM 800 O O . MET A 1 102 ? -13.703 -9.736 2.044 1.00 98.50 102 MET A O 1
ATOM 804 N N . ASN A 1 103 ? -13.951 -11.629 0.850 1.00 98.44 103 ASN A N 1
ATOM 805 C CA . ASN A 1 103 ? -14.992 -11.136 -0.059 1.00 98.44 103 ASN A CA 1
ATOM 806 C C . ASN A 1 103 ? -16.385 -11.102 0.575 1.00 98.44 103 ASN A C 1
ATOM 808 O O . ASN A 1 103 ? -17.286 -10.467 0.027 1.00 98.44 103 ASN A O 1
ATOM 812 N N . GLU A 1 104 ? -16.552 -11.768 1.713 1.00 98.12 104 GLU A N 1
ATOM 813 C CA . GLU A 1 104 ? -17.830 -11.951 2.385 1.00 98.12 104 GLU A CA 1
ATOM 814 C C . GLU A 1 104 ? -18.003 -10.970 3.557 1.00 98.12 104 GLU A C 1
ATOM 816 O O . GLU A 1 104 ? -17.075 -10.256 3.948 1.00 98.12 104 GLU A O 1
ATOM 821 N N . GLY A 1 105 ? -19.225 -10.917 4.097 1.00 98.12 105 GLY A N 1
ATOM 822 C CA . GLY A 1 105 ? -19.560 -10.144 5.300 1.00 98.12 105 GLY A CA 1
ATOM 823 C C . GLY A 1 105 ? -19.453 -8.625 5.154 1.00 98.12 105 GLY A C 1
ATOM 824 O O . GLY A 1 105 ? -19.214 -8.089 4.078 1.00 98.12 105 GLY A O 1
ATOM 825 N N . ASP A 1 106 ? -19.668 -7.895 6.243 1.00 98.44 106 ASP A N 1
ATOM 826 C CA . ASP A 1 106 ? -19.435 -6.451 6.246 1.00 98.44 106 ASP A CA 1
ATOM 827 C C . ASP A 1 106 ? -17.932 -6.157 6.423 1.00 98.44 106 ASP A C 1
ATOM 829 O O . ASP A 1 106 ? -17.208 -6.872 7.120 1.00 98.44 106 ASP A O 1
ATOM 833 N N . ILE A 1 107 ? -17.458 -5.064 5.823 1.00 98.56 107 ILE A N 1
ATOM 834 C CA . ILE A 1 107 ? -16.106 -4.543 6.054 1.00 98.56 107 ILE A CA 1
ATOM 835 C C . ILE A 1 107 ? -16.176 -3.622 7.269 1.00 98.56 107 ILE A C 1
ATOM 837 O O . ILE A 1 107 ? -16.983 -2.693 7.298 1.00 98.56 107 ILE A O 1
ATOM 841 N N . ILE A 1 108 ? -15.325 -3.832 8.267 1.00 98.69 108 ILE A N 1
ATOM 842 C CA . ILE A 1 108 ? -15.196 -2.904 9.396 1.00 98.69 108 ILE A CA 1
ATOM 843 C C . ILE A 1 108 ? -13.788 -2.332 9.364 1.00 98.69 108 ILE A C 1
ATOM 845 O O . ILE A 1 108 ? -12.834 -3.087 9.443 1.00 98.69 108 ILE A O 1
ATOM 849 N N . TYR A 1 109 ? -13.631 -1.020 9.257 1.00 98.62 109 TYR A N 1
ATOM 850 C CA . TYR A 1 109 ? -12.320 -0.378 9.190 1.00 98.62 109 TYR A CA 1
ATOM 851 C C . TYR A 1 109 ? -12.087 0.480 10.433 1.00 98.62 109 TYR A C 1
ATOM 853 O O . TYR A 1 109 ? -12.809 1.452 10.636 1.00 98.62 109 TYR A O 1
ATOM 861 N N . VAL A 1 110 ? -11.105 0.135 11.268 1.00 98.62 110 VAL A N 1
ATOM 862 C CA . VAL A 1 110 ? -10.667 0.977 12.393 1.00 98.62 110 VAL A CA 1
ATOM 863 C C . VAL A 1 110 ? -9.853 2.130 11.823 1.00 98.62 110 VAL A C 1
ATOM 865 O O . VAL A 1 110 ? -8.738 1.916 11.351 1.00 98.62 110 VAL A O 1
ATOM 868 N N . HIS A 1 111 ? -10.432 3.326 11.865 1.00 97.94 111 HIS A N 1
ATOM 869 C CA . HIS A 1 111 ? -9.852 4.529 11.285 1.00 97.94 111 HIS A CA 1
ATOM 870 C C . HIS A 1 111 ? -8.916 5.237 12.254 1.00 97.94 111 HIS A C 1
ATOM 872 O O . HIS A 1 111 ? -7.787 5.556 11.904 1.00 97.94 111 HIS A O 1
ATOM 878 N N . GLU A 1 112 ? -9.360 5.438 13.492 1.00 97.81 112 GLU A N 1
ATOM 879 C CA . GLU A 1 112 ? -8.562 6.134 14.491 1.00 97.81 112 GLU A CA 1
ATOM 880 C C . GLU A 1 112 ? -8.687 5.456 15.853 1.00 97.81 112 GLU A C 1
ATOM 882 O O . GLU A 1 112 ? -9.747 4.973 16.250 1.00 97.81 112 GLU A O 1
ATOM 887 N N . LEU A 1 113 ? -7.572 5.400 16.576 1.00 98.25 113 LEU A N 1
ATOM 888 C CA . LEU A 1 113 ? -7.509 4.925 17.950 1.00 98.25 113 LEU A CA 1
ATOM 889 C C . LEU A 1 113 ? -6.623 5.878 18.739 1.00 98.25 113 LEU A C 1
ATOM 891 O O . LEU A 1 113 ? -5.395 5.817 18.637 1.00 98.25 113 LEU A O 1
ATOM 895 N N . ASP A 1 114 ? -7.249 6.723 19.551 1.00 98.00 114 ASP A N 1
ATOM 896 C CA . ASP A 1 114 ? -6.548 7.665 20.405 1.00 98.00 114 ASP A CA 1
ATOM 897 C C . ASP A 1 114 ? -6.656 7.277 21.881 1.00 98.00 114 ASP A C 1
ATOM 899 O O . ASP A 1 114 ? -7.707 6.900 22.399 1.00 98.00 114 ASP A O 1
ATOM 903 N N . VAL A 1 115 ? -5.536 7.394 22.586 1.00 97.81 115 VAL A N 1
ATOM 904 C CA . VAL A 1 115 ? -5.475 7.280 24.042 1.00 97.81 115 VAL A CA 1
ATOM 905 C C . VAL A 1 115 ? -4.761 8.515 24.555 1.00 97.81 115 VAL A C 1
ATOM 907 O O . VAL A 1 115 ? -3.687 8.881 24.069 1.00 97.81 115 VAL A O 1
ATOM 910 N N . LEU A 1 116 ? -5.335 9.159 25.572 1.00 97.06 116 LEU A N 1
ATOM 911 C CA . LEU A 1 116 ? -4.688 10.306 26.191 1.00 97.06 116 LEU A CA 1
ATOM 912 C C . LEU A 1 116 ? -3.317 9.891 26.728 1.00 97.06 116 LEU A C 1
ATOM 914 O O . LEU A 1 116 ? -3.204 8.926 27.481 1.00 97.06 116 LEU A O 1
ATOM 918 N N . LYS A 1 117 ? -2.285 10.681 26.415 1.00 95.81 117 LYS A N 1
ATOM 919 C CA . LYS A 1 117 ? -0.872 10.364 26.690 1.00 95.81 117 LYS A CA 1
ATOM 920 C C . LYS A 1 117 ? -0.599 9.891 28.127 1.00 95.81 117 LYS A C 1
ATOM 922 O O . LYS A 1 117 ? 0.169 8.964 28.348 1.00 95.81 117 LYS A O 1
ATOM 927 N N . LYS A 1 118 ? -1.264 10.490 29.123 1.00 96.62 118 LYS A N 1
ATOM 928 C CA . LYS A 1 118 ? -1.131 10.127 30.553 1.00 96.62 118 LYS A CA 1
ATOM 929 C C . LYS A 1 118 ? -1.690 8.739 30.921 1.00 96.62 118 LYS A C 1
ATOM 931 O O . LYS A 1 118 ? -1.385 8.236 32.000 1.00 96.62 118 LYS A O 1
ATOM 936 N N . PHE A 1 119 ? -2.497 8.142 30.048 1.00 97.06 119 PHE A N 1
ATOM 937 C CA . PHE A 1 119 ? -3.140 6.835 30.210 1.00 97.06 119 PHE A CA 1
ATOM 938 C C . PHE A 1 119 ? -2.653 5.791 29.193 1.00 97.06 119 PHE A C 1
ATOM 940 O O . PHE A 1 119 ? -3.151 4.663 29.167 1.00 97.06 119 PHE A O 1
ATOM 947 N N . GLU A 1 120 ? -1.652 6.128 28.376 1.00 95.56 120 GLU A N 1
ATOM 948 C CA . GLU A 1 120 ? -0.967 5.150 27.537 1.00 95.56 120 GLU A CA 1
ATOM 949 C C . GLU A 1 120 ? -0.329 4.047 28.394 1.00 95.56 120 GLU A C 1
ATOM 951 O O . GLU A 1 120 ? 0.012 4.243 29.560 1.00 95.56 120 GLU A O 1
ATOM 956 N N . ASN A 1 121 ? -0.175 2.857 27.809 1.00 95.75 121 ASN A N 1
ATOM 957 C CA . ASN A 1 121 ? 0.359 1.661 28.474 1.00 95.75 121 ASN A CA 1
ATOM 958 C C . ASN A 1 121 ? -0.475 1.129 29.659 1.00 95.75 121 ASN A C 1
ATOM 960 O O . ASN A 1 121 ? -0.049 0.183 30.313 1.00 95.75 121 ASN A O 1
ATOM 964 N N . GLN A 1 122 ? -1.684 1.652 29.896 1.00 96.81 122 GLN A N 1
ATOM 965 C CA . GLN A 1 122 ? -2.601 1.152 30.936 1.00 96.81 122 GLN A CA 1
ATOM 966 C C . GLN A 1 122 ? -3.661 0.171 30.402 1.00 96.81 122 GLN A C 1
ATOM 968 O O . GLN A 1 122 ? -4.600 -0.177 31.104 1.00 96.81 122 GLN A O 1
ATOM 973 N N . GLY A 1 123 ? -3.537 -0.278 29.148 1.00 97.06 123 GLY A N 1
ATOM 974 C CA . GLY A 1 123 ? -4.467 -1.234 28.532 1.00 97.06 123 GLY A CA 1
ATOM 975 C C . GLY A 1 123 ? -5.729 -0.622 27.910 1.00 97.06 123 GLY A C 1
ATOM 976 O O . GLY A 1 123 ? -6.521 -1.365 27.339 1.00 97.06 123 GLY A O 1
ATOM 977 N N . ILE A 1 124 ? -5.890 0.707 27.934 1.00 98.31 124 ILE A N 1
ATOM 978 C CA . ILE A 1 124 ? -7.064 1.408 27.374 1.00 98.31 124 ILE A CA 1
ATOM 979 C C . ILE A 1 124 ? -7.262 1.114 25.878 1.00 98.31 124 ILE A C 1
ATOM 981 O O . ILE A 1 124 ? -8.362 0.768 25.466 1.00 98.31 124 ILE A O 1
ATOM 985 N N . ALA A 1 125 ? -6.195 1.155 25.073 1.00 98.31 125 ALA A N 1
ATOM 986 C CA . ALA A 1 125 ? -6.265 0.820 23.646 1.00 98.31 125 ALA A CA 1
ATOM 987 C C . ALA A 1 125 ? -6.779 -0.613 23.402 1.00 98.31 125 ALA A C 1
ATOM 989 O O . ALA A 1 125 ? -7.628 -0.850 22.548 1.00 98.31 125 ALA A O 1
ATOM 990 N N . THR A 1 126 ? -6.292 -1.576 24.192 1.00 98.25 126 THR A N 1
ATOM 991 C CA . THR A 1 126 ? -6.736 -2.975 24.133 1.00 98.25 126 THR A CA 1
ATOM 992 C C . THR A 1 126 ? -8.194 -3.123 24.566 1.00 98.25 126 THR A C 1
ATOM 994 O O . THR A 1 126 ? -8.924 -3.892 23.951 1.00 98.25 126 THR A O 1
ATOM 997 N N . LEU A 1 127 ? -8.626 -2.381 25.591 1.00 98.31 127 LEU A N 1
ATOM 998 C CA . LEU A 1 127 ? -10.016 -2.358 26.045 1.00 98.31 127 LEU A CA 1
ATOM 999 C C . LEU A 1 127 ? -10.955 -1.831 24.949 1.00 98.31 127 LEU A C 1
ATOM 1001 O O . LEU A 1 127 ? -11.967 -2.471 24.665 1.00 98.31 127 LEU A O 1
ATOM 1005 N N . LEU A 1 128 ? -10.602 -0.714 24.304 1.00 98.69 128 LEU A N 1
ATOM 1006 C CA . LEU A 1 128 ? -11.371 -0.131 23.199 1.00 98.69 128 LEU A CA 1
ATOM 1007 C C . LEU A 1 128 ? -11.489 -1.102 22.017 1.00 98.69 128 LEU A C 1
ATOM 1009 O O . LEU A 1 128 ? -12.596 -1.365 21.551 1.00 98.69 128 LEU A O 1
ATOM 1013 N N . LEU A 1 129 ? -10.367 -1.693 21.586 1.00 98.62 129 LEU A N 1
ATOM 1014 C CA . LEU A 1 129 ? -10.356 -2.682 20.507 1.00 98.62 129 LEU A CA 1
ATOM 1015 C C . LEU A 1 129 ? -11.203 -3.905 20.860 1.00 98.62 129 LEU A C 1
ATOM 1017 O O . LEU A 1 129 ? -12.084 -4.266 20.093 1.00 98.62 129 LEU A O 1
ATOM 1021 N N . ASN A 1 130 ? -11.002 -4.516 22.029 1.00 98.50 130 ASN A N 1
ATOM 1022 C CA . ASN A 1 130 ? -11.801 -5.673 22.433 1.00 98.50 130 ASN A CA 1
ATOM 1023 C C . ASN A 1 130 ? -13.294 -5.340 22.489 1.00 98.50 130 ASN A C 1
ATOM 1025 O O . ASN A 1 130 ? -14.093 -6.161 22.061 1.00 98.50 130 ASN A O 1
ATOM 1029 N N . THR A 1 131 ? -13.661 -4.137 22.945 1.00 98.44 131 THR A N 1
ATOM 1030 C CA . THR A 1 131 ? -15.063 -3.699 22.961 1.00 98.44 131 THR A CA 1
ATOM 1031 C C . THR A 1 131 ? -15.655 -3.640 21.554 1.00 98.44 131 THR A C 1
ATOM 1033 O O . THR A 1 131 ? -16.787 -4.073 21.365 1.00 98.44 131 THR A O 1
ATOM 1036 N N . LEU A 1 132 ? -14.901 -3.158 20.556 1.00 98.62 132 LEU A N 1
ATOM 1037 C CA . LEU A 1 132 ? -15.338 -3.224 19.158 1.00 98.62 132 LEU A CA 1
ATOM 1038 C C . LEU A 1 132 ? -15.519 -4.678 18.721 1.00 98.62 132 LEU A C 1
ATOM 1040 O O . LEU A 1 132 ? -16.591 -5.051 18.254 1.00 98.62 132 LEU A O 1
ATOM 1044 N N . LEU A 1 133 ? -14.473 -5.490 18.887 1.00 98.44 133 LEU A N 1
ATOM 1045 C CA . LEU A 1 133 ? -14.379 -6.843 18.334 1.00 98.44 133 LEU A CA 1
ATOM 1046 C C . LEU A 1 133 ? -15.391 -7.827 18.938 1.00 98.44 133 LEU A C 1
ATOM 1048 O O . LEU A 1 133 ? -15.727 -8.811 18.287 1.00 98.44 133 LEU A O 1
ATOM 1052 N N . THR A 1 134 ? -15.865 -7.585 20.164 1.00 98.00 134 THR A N 1
ATOM 1053 C CA . THR A 1 134 ? -16.902 -8.397 20.823 1.00 98.00 134 THR A CA 1
ATOM 1054 C C . THR A 1 134 ? -18.294 -7.766 20.781 1.00 98.00 134 THR A C 1
ATOM 1056 O O . THR A 1 134 ? -19.235 -8.341 21.329 1.00 98.00 134 THR A O 1
ATOM 1059 N N . SER A 1 135 ? -18.447 -6.593 20.160 1.00 98.06 135 SER A N 1
ATOM 1060 C CA . SER A 1 135 ? -19.757 -5.959 20.006 1.00 98.06 135 SER A CA 1
ATOM 1061 C C . SER A 1 135 ? -20.660 -6.763 19.066 1.00 98.06 135 SER A C 1
ATOM 1063 O O . SER A 1 135 ? -20.197 -7.446 18.154 1.00 98.06 135 SER A O 1
ATOM 1065 N N . GLU A 1 136 ? -21.976 -6.608 19.217 1.00 97.62 136 GLU A N 1
ATOM 1066 C CA . GLU A 1 136 ? -22.979 -7.209 18.320 1.00 97.62 136 GLU A CA 1
ATOM 1067 C C . GLU A 1 136 ? -22.862 -6.738 16.856 1.00 97.62 136 GLU A C 1
ATOM 1069 O O . GLU A 1 136 ? -23.496 -7.276 15.945 1.00 97.62 136 GLU A O 1
ATOM 1074 N N . HIS A 1 137 ? -22.061 -5.701 16.619 1.00 97.25 137 HIS A N 1
ATOM 1075 C CA . HIS A 1 137 ? -21.862 -5.097 15.314 1.00 97.25 137 HIS A CA 1
ATOM 1076 C C . HIS A 1 137 ? -20.788 -5.799 14.484 1.00 97.25 137 HIS A C 1
ATOM 1078 O O . HIS A 1 137 ? -20.691 -5.508 13.292 1.00 97.25 137 HIS A O 1
ATOM 1084 N N . VAL A 1 138 ? -20.025 -6.715 15.083 1.00 98.38 138 VAL A N 1
ATOM 1085 C CA . VAL A 1 138 ? -18.995 -7.512 14.415 1.00 98.38 138 VAL A CA 1
ATOM 1086 C C . VAL A 1 138 ? -19.460 -8.963 14.366 1.00 98.38 138 VAL A C 1
ATOM 1088 O O . VAL A 1 138 ? -19.520 -9.653 15.382 1.00 98.38 138 VAL A O 1
ATOM 1091 N N . LYS A 1 139 ? -19.843 -9.432 13.179 1.00 98.31 139 LYS A N 1
ATOM 1092 C CA . LYS A 1 139 ? -20.354 -10.793 12.975 1.00 98.31 139 LYS A CA 1
ATOM 1093 C C . LYS A 1 139 ? -19.230 -11.740 12.587 1.00 98.31 139 LYS A C 1
ATOM 1095 O O . LYS A 1 139 ? -18.205 -11.322 12.072 1.00 98.31 139 LYS A O 1
ATOM 1100 N N . LYS A 1 140 ? -19.463 -13.046 12.743 1.00 97.62 140 LYS A N 1
ATOM 1101 C CA . LYS A 1 140 ? -18.480 -14.094 12.420 1.00 97.62 140 LYS A CA 1
ATOM 1102 C C . LYS A 1 140 ? -17.894 -13.992 10.999 1.00 97.62 140 LYS A C 1
ATOM 1104 O O . LYS A 1 140 ? -16.721 -14.290 10.825 1.00 97.62 140 LYS A O 1
ATOM 1109 N N . GLY A 1 141 ? -18.708 -13.605 10.015 1.00 97.50 141 GLY A N 1
ATOM 1110 C CA . GLY A 1 141 ? -18.284 -13.460 8.617 1.00 97.50 141 GLY A CA 1
ATOM 1111 C C . GLY A 1 141 ? -17.700 -12.092 8.259 1.00 97.50 141 GLY A C 1
ATOM 1112 O O . GLY A 1 141 ? -17.254 -11.927 7.134 1.00 97.50 141 GLY A O 1
ATOM 1113 N N . ASP A 1 142 ? -17.721 -11.121 9.175 1.00 98.56 142 ASP A N 1
ATOM 1114 C CA . ASP A 1 142 ? -17.144 -9.798 8.935 1.00 98.56 142 ASP A CA 1
ATOM 1115 C C . ASP A 1 142 ? -15.616 -9.863 9.098 1.00 98.56 142 ASP A C 1
ATOM 1117 O O . ASP A 1 142 ? -15.101 -10.657 9.891 1.00 98.56 142 ASP A O 1
ATOM 1121 N N . ILE A 1 143 ? -14.887 -8.977 8.416 1.00 98.62 143 ILE A N 1
ATOM 1122 C CA . ILE A 1 143 ? -13.447 -8.784 8.634 1.00 98.62 143 ILE A CA 1
ATOM 1123 C C . ILE A 1 143 ? -13.205 -7.362 9.130 1.00 98.62 143 ILE A C 1
ATOM 1125 O O . ILE A 1 143 ? -13.697 -6.387 8.554 1.00 98.62 143 ILE A O 1
ATOM 1129 N N . VAL A 1 144 ? -12.432 -7.250 10.213 1.00 98.81 144 VAL A N 1
ATOM 1130 C CA . VAL A 1 144 ? -12.035 -5.960 10.782 1.00 98.81 144 VAL A CA 1
ATOM 1131 C C . VAL A 1 144 ? -10.635 -5.606 10.298 1.00 98.81 144 VAL A C 1
ATOM 1133 O O . VAL A 1 144 ? -9.689 -6.349 10.539 1.00 98.81 144 VAL A O 1
ATOM 1136 N N . TYR A 1 145 ? -10.499 -4.465 9.641 1.00 98.75 145 TYR A N 1
ATOM 1137 C CA . TYR A 1 145 ? -9.273 -3.947 9.059 1.00 98.75 145 TYR A CA 1
ATOM 1138 C C . TYR A 1 145 ? -8.735 -2.763 9.852 1.00 98.75 145 TYR A C 1
ATOM 1140 O O . TYR A 1 145 ? -9.493 -2.049 10.510 1.00 98.75 145 TYR A O 1
ATOM 1148 N N . CYS A 1 146 ? -7.430 -2.527 9.765 1.00 98.44 146 CYS A N 1
ATOM 1149 C CA . CYS A 1 146 ? -6.829 -1.263 10.178 1.00 98.44 146 CYS A CA 1
ATOM 1150 C C . CYS A 1 146 ? -5.501 -1.010 9.460 1.00 98.44 146 CYS A C 1
ATOM 1152 O O . CYS A 1 146 ? -4.818 -1.954 9.045 1.00 98.44 146 CYS A O 1
ATOM 1154 N N . TRP A 1 147 ? -5.101 0.258 9.378 1.00 97.69 147 TRP A N 1
ATOM 1155 C CA . TRP A 1 147 ? -3.724 0.645 9.095 1.00 97.69 147 TRP A CA 1
ATOM 1156 C C . TRP A 1 147 ? -3.028 1.032 10.408 1.00 97.69 147 TRP A C 1
ATOM 1158 O O . TRP A 1 147 ? -3.252 2.123 10.927 1.00 97.69 147 TRP A O 1
ATOM 1168 N N . PRO A 1 148 ? -2.192 0.158 11.001 1.00 96.56 148 PRO A N 1
ATOM 1169 C CA . PRO A 1 148 ? -1.573 0.404 12.305 1.00 96.56 148 PRO A CA 1
ATOM 1170 C C . PRO A 1 148 ? -0.406 1.411 12.214 1.00 96.56 148 PRO A C 1
ATOM 1172 O O . PRO A 1 148 ? 0.749 1.073 12.475 1.00 96.56 148 PRO A O 1
ATOM 1175 N N . THR A 1 149 ? -0.694 2.659 11.841 1.00 95.31 149 THR A N 1
ATOM 1176 C CA . THR A 1 149 ? 0.281 3.751 11.722 1.00 95.31 149 THR A CA 1
ATOM 1177 C C . THR A 1 149 ? 0.083 4.787 12.840 1.00 95.31 149 THR A C 1
ATOM 1179 O O . THR A 1 149 ? -1.052 5.076 13.216 1.00 95.31 149 THR A O 1
ATOM 1182 N N . PRO A 1 150 ? 1.154 5.348 13.432 1.00 95.62 150 PRO A N 1
ATOM 1183 C CA . PRO A 1 150 ? 1.009 6.362 14.470 1.00 95.62 150 PRO A CA 1
ATOM 1184 C C . PRO A 1 150 ? 0.603 7.708 13.855 1.00 95.62 150 PRO A C 1
ATOM 1186 O O . PRO A 1 150 ? 1.335 8.275 13.045 1.00 95.62 150 PRO A O 1
ATOM 1189 N N . THR A 1 151 ? -0.542 8.243 14.283 1.00 93.62 151 THR A N 1
ATOM 1190 C CA . THR A 1 151 ? -1.112 9.510 13.783 1.00 93.62 151 THR A CA 1
ATOM 1191 C C . THR A 1 151 ? -0.420 10.753 14.349 1.00 93.62 151 THR A C 1
ATOM 1193 O O . THR A 1 151 ? -0.403 11.800 13.712 1.00 93.62 151 THR A O 1
ATOM 1196 N N . LYS A 1 152 ? 0.204 10.643 15.530 1.00 93.31 152 LYS A N 1
ATOM 1197 C CA . LYS A 1 152 ? 0.857 11.766 16.233 1.00 93.31 152 LYS A CA 1
ATOM 1198 C C . LYS A 1 152 ? 2.324 11.998 15.845 1.00 93.31 152 LYS A C 1
ATOM 1200 O O . LYS A 1 152 ? 2.946 12.907 16.386 1.00 93.31 152 LYS A O 1
ATOM 1205 N N . ALA A 1 153 ? 2.895 11.166 14.973 1.00 94.00 153 ALA A N 1
ATOM 1206 C CA . ALA A 1 153 ? 4.289 11.299 14.552 1.00 94.00 153 ALA A CA 1
ATOM 1207 C C . ALA A 1 153 ? 4.436 12.426 13.519 1.00 94.00 153 ALA A C 1
ATOM 1209 O O . ALA A 1 153 ? 3.776 12.403 12.478 1.00 94.00 153 ALA A O 1
ATOM 1210 N N . SER A 1 154 ? 5.321 13.383 13.798 1.00 92.56 154 SER A N 1
ATOM 1211 C CA . SER A 1 154 ? 5.541 14.563 12.954 1.00 92.56 154 SER A CA 1
ATOM 1212 C C . SER A 1 154 ? 6.561 14.318 11.842 1.00 92.56 154 SER A C 1
ATOM 1214 O O . SER A 1 154 ? 6.498 14.954 10.793 1.00 92.56 154 SER A O 1
ATOM 1216 N N . THR A 1 155 ? 7.472 13.361 12.042 1.00 91.06 155 THR A N 1
ATOM 1217 C CA . THR A 1 155 ? 8.511 13.000 11.067 1.00 91.06 155 THR A CA 1
ATOM 1218 C C . THR A 1 155 ? 8.453 11.522 10.681 1.00 91.06 155 THR A C 1
ATOM 1220 O O . THR A 1 155 ? 7.936 10.681 11.420 1.00 91.06 155 THR A O 1
ATOM 1223 N N . THR A 1 156 ? 9.037 11.173 9.529 1.00 88.56 156 THR A N 1
ATOM 1224 C CA . THR A 1 156 ? 9.174 9.774 9.083 1.00 88.56 156 THR A CA 1
ATOM 1225 C C . THR A 1 156 ? 9.971 8.934 10.082 1.00 88.56 156 THR A C 1
ATOM 1227 O O . THR A 1 156 ? 9.590 7.799 10.363 1.00 88.56 156 THR A O 1
ATOM 1230 N N . ALA A 1 157 ? 11.031 9.496 10.673 1.00 91.19 157 ALA A N 1
ATOM 1231 C CA . ALA A 1 157 ? 11.859 8.806 11.660 1.00 91.19 157 ALA A CA 1
ATOM 1232 C C . ALA A 1 157 ? 11.082 8.499 12.953 1.00 91.19 157 ALA A C 1
ATOM 1234 O O . ALA A 1 157 ? 11.108 7.365 13.432 1.00 91.19 157 ALA A O 1
ATOM 1235 N N . GLU A 1 158 ? 10.328 9.474 13.478 1.00 94.56 158 GLU A N 1
ATOM 1236 C CA . GLU A 1 158 ? 9.423 9.263 14.620 1.00 94.56 158 GLU A CA 1
ATOM 1237 C C . GLU A 1 158 ? 8.388 8.183 14.305 1.00 94.56 158 GLU A C 1
ATOM 1239 O O . GLU A 1 158 ? 8.154 7.275 15.103 1.00 94.56 158 GLU A O 1
ATOM 1244 N N . ARG A 1 159 ? 7.802 8.241 13.105 1.00 93.56 159 ARG A N 1
ATOM 1245 C CA . ARG A 1 159 ? 6.807 7.269 12.660 1.00 93.56 159 ARG A CA 1
ATOM 1246 C C . ARG A 1 159 ? 7.394 5.860 12.629 1.00 93.56 159 ARG A C 1
ATOM 1248 O O . ARG A 1 159 ? 6.783 4.929 13.148 1.00 93.56 159 ARG A O 1
ATOM 1255 N N . GLN A 1 160 ? 8.594 5.707 12.078 1.00 92.25 160 GLN A N 1
ATOM 1256 C CA . GLN A 1 160 ? 9.295 4.430 11.983 1.00 92.25 160 GLN A CA 1
ATOM 1257 C C . GLN A 1 160 ? 9.659 3.859 13.363 1.00 92.25 160 GLN A C 1
ATOM 1259 O O . GLN A 1 160 ? 9.540 2.650 13.566 1.00 92.25 160 GLN A O 1
ATOM 1264 N N . ALA A 1 161 ? 10.030 4.715 14.320 1.00 94.62 161 ALA A N 1
ATOM 1265 C CA . ALA A 1 161 ? 10.304 4.314 15.700 1.00 94.62 161 ALA A CA 1
ATOM 1266 C C . ALA A 1 161 ? 9.038 3.855 16.452 1.00 94.62 161 ALA A C 1
ATOM 1268 O O . ALA A 1 161 ? 9.099 2.934 17.269 1.00 94.62 161 ALA A O 1
ATOM 1269 N N . GLU A 1 162 ? 7.883 4.454 16.154 1.00 95.62 162 GLU A N 1
ATOM 1270 C CA . GLU A 1 162 ? 6.614 4.177 16.837 1.00 95.62 162 GLU A CA 1
ATOM 1271 C C . GLU A 1 162 ? 5.824 2.993 16.241 1.00 95.62 162 GLU A C 1
ATOM 1273 O O . GLU A 1 162 ? 5.075 2.325 16.964 1.00 95.62 162 GLU A O 1
ATOM 1278 N N . VAL A 1 163 ? 6.010 2.666 14.954 1.00 95.69 163 VAL A N 1
ATOM 1279 C CA . VAL A 1 163 ? 5.317 1.549 14.271 1.00 95.69 163 VAL A CA 1
ATOM 1280 C C . VAL A 1 163 ? 5.396 0.217 15.041 1.00 95.69 163 VAL A C 1
ATOM 1282 O O . VAL A 1 163 ? 4.349 -0.407 15.230 1.00 95.69 163 VAL A O 1
ATOM 1285 N N . PRO A 1 164 ? 6.557 -0.246 15.556 1.00 96.12 164 PRO A N 1
ATOM 1286 C CA . PRO A 1 164 ? 6.623 -1.497 16.317 1.00 96.12 164 PRO A CA 1
ATOM 1287 C C . PRO A 1 164 ? 5.745 -1.496 17.576 1.00 96.12 164 PRO A C 1
ATOM 1289 O O . PRO A 1 164 ? 5.186 -2.534 17.948 1.00 96.12 164 PRO A O 1
ATOM 1292 N N . ARG A 1 165 ? 5.602 -0.340 18.240 1.00 96.25 165 ARG A N 1
ATOM 1293 C CA . ARG A 1 165 ? 4.748 -0.191 19.425 1.00 96.25 165 ARG A CA 1
ATOM 1294 C C . ARG A 1 165 ? 3.273 -0.291 19.041 1.00 96.25 165 ARG A C 1
ATOM 1296 O O . ARG A 1 165 ? 2.548 -1.053 19.681 1.00 96.25 165 ARG A O 1
ATOM 1303 N N . VAL A 1 166 ? 2.851 0.408 17.985 1.00 97.06 166 VAL A N 1
ATOM 1304 C CA . VAL A 1 166 ? 1.469 0.363 17.473 1.00 97.06 166 VAL A CA 1
ATOM 1305 C C . VAL A 1 166 ? 1.115 -1.046 16.986 1.00 97.06 166 VAL A C 1
ATOM 1307 O O . VAL A 1 166 ? 0.132 -1.624 17.453 1.00 97.06 166 VAL A O 1
ATOM 1310 N N . ASN A 1 167 ? 1.963 -1.666 16.157 1.00 97.56 167 ASN A N 1
ATOM 1311 C CA . ASN A 1 167 ? 1.766 -3.038 15.671 1.00 97.56 167 ASN A CA 1
ATOM 1312 C C . ASN A 1 167 ? 1.583 -4.036 16.821 1.00 97.56 167 ASN A C 1
ATOM 1314 O O . ASN A 1 167 ? 0.732 -4.924 16.745 1.00 97.56 167 ASN A O 1
ATOM 1318 N N . ARG A 1 168 ? 2.347 -3.889 17.913 1.00 97.44 168 ARG A N 1
ATOM 1319 C CA . ARG A 1 168 ? 2.238 -4.762 19.091 1.00 97.44 168 ARG A CA 1
ATOM 1320 C C . ARG A 1 168 ? 0.854 -4.698 19.734 1.00 97.44 168 ARG A C 1
ATOM 1322 O O . ARG A 1 168 ? 0.357 -5.740 20.158 1.00 97.44 168 ARG A O 1
ATOM 1329 N N . VAL A 1 169 ? 0.234 -3.517 19.806 1.00 97.75 169 VAL A N 1
ATOM 1330 C CA . VAL A 1 169 ? -1.113 -3.345 20.378 1.00 97.75 169 VAL A CA 1
ATOM 1331 C C . VAL A 1 169 ? -2.140 -4.137 19.570 1.00 97.75 169 VAL A C 1
ATOM 1333 O O . VAL A 1 169 ? -2.854 -4.960 20.143 1.00 97.75 169 VAL A O 1
ATOM 1336 N N . PHE A 1 170 ? -2.162 -3.963 18.248 1.00 98.38 170 PHE A N 1
ATOM 1337 C CA . PHE A 1 170 ? -3.104 -4.665 17.371 1.00 98.38 170 PHE A CA 1
ATOM 1338 C C . PHE A 1 170 ? -2.837 -6.177 17.319 1.00 98.38 170 PHE A C 1
ATOM 1340 O O . PHE A 1 170 ? -3.754 -6.985 17.471 1.00 98.38 170 PHE A O 1
ATOM 1347 N N . ARG A 1 171 ? -1.572 -6.601 17.213 1.00 98.12 171 ARG A N 1
ATOM 1348 C CA . ARG A 1 171 ? -1.229 -8.033 17.221 1.00 98.12 171 ARG A CA 1
ATOM 1349 C C . ARG A 1 171 ? -1.615 -8.724 18.522 1.00 98.12 171 ARG A C 1
ATOM 1351 O O . ARG A 1 171 ? -2.022 -9.888 18.490 1.00 98.12 171 ARG A O 1
ATOM 1358 N N . LYS A 1 172 ? -1.517 -8.028 19.661 1.00 97.38 172 LYS A N 1
ATOM 1359 C CA . LYS A 1 172 ? -1.919 -8.561 20.970 1.00 97.38 172 LYS A CA 1
ATOM 1360 C C . LYS A 1 172 ? -3.411 -8.900 21.026 1.00 97.38 172 LYS A C 1
ATOM 1362 O O . LYS A 1 172 ? -3.758 -9.865 21.697 1.00 97.38 172 LYS A O 1
ATOM 1367 N N . VAL A 1 173 ? -4.268 -8.163 20.313 1.00 98.12 173 VAL A N 1
ATOM 1368 C CA . VAL A 1 173 ? -5.716 -8.452 20.252 1.00 98.12 173 VAL A CA 1
ATOM 1369 C C . VAL A 1 173 ? -6.107 -9.386 19.101 1.00 98.12 173 VAL A C 1
ATOM 1371 O O . VAL A 1 173 ? -7.280 -9.690 18.928 1.00 98.12 173 VAL A O 1
ATOM 1374 N N . GLY A 1 174 ? -5.130 -9.899 18.347 1.00 98.25 174 GLY A N 1
ATOM 1375 C CA . GLY A 1 174 ? -5.344 -10.938 17.336 1.00 98.25 174 GLY A CA 1
ATOM 1376 C C . GLY A 1 174 ? -5.316 -10.463 15.886 1.00 98.25 174 GLY A C 1
ATOM 1377 O O . GLY A 1 174 ? -5.489 -11.297 15.006 1.00 98.25 174 GLY A O 1
ATOM 1378 N N . PHE A 1 175 ? -5.061 -9.179 15.613 1.00 98.69 175 PHE A N 1
ATOM 1379 C CA . PHE A 1 175 ? -4.870 -8.716 14.233 1.00 98.69 175 PHE A CA 1
ATOM 1380 C C . PHE A 1 175 ? -3.597 -9.302 13.620 1.00 98.69 175 PHE A C 1
ATOM 1382 O O . PHE A 1 175 ? -2.569 -9.390 14.299 1.00 98.69 175 PHE A O 1
ATOM 1389 N N . ARG A 1 176 ? -3.639 -9.657 12.338 1.00 98.50 176 ARG A N 1
ATOM 1390 C CA . ARG A 1 176 ? -2.480 -10.133 11.566 1.00 98.50 176 ARG A CA 1
ATOM 1391 C C . ARG A 1 176 ? -2.382 -9.410 10.233 1.00 98.50 176 ARG A C 1
ATOM 1393 O O . ARG A 1 176 ? -3.381 -8.898 9.734 1.00 98.50 176 ARG A O 1
ATOM 1400 N N . ARG A 1 177 ? -1.178 -9.380 9.662 1.00 98.19 177 ARG A N 1
ATOM 1401 C CA . ARG A 1 177 ? -0.892 -8.779 8.351 1.00 98.19 177 ARG A CA 1
ATOM 1402 C C . ARG A 1 177 ? -1.762 -9.393 7.256 1.00 98.19 177 ARG A C 1
ATOM 1404 O O . ARG A 1 177 ? -1.863 -10.614 7.181 1.00 98.19 177 ARG A O 1
ATOM 1411 N N . VAL A 1 178 ? -2.373 -8.552 6.421 1.00 98.31 178 VAL A N 1
ATOM 1412 C CA . VAL A 1 178 ? -3.045 -8.986 5.188 1.00 98.31 178 VAL A CA 1
ATOM 1413 C C . VAL A 1 178 ? -2.011 -9.007 4.074 1.00 98.31 178 VAL A C 1
ATOM 1415 O O . VAL A 1 178 ? -1.537 -7.951 3.649 1.00 98.31 178 VAL A O 1
ATOM 1418 N N . GLY A 1 179 ? -1.627 -10.203 3.634 1.00 96.94 179 GLY A N 1
ATOM 1419 C CA . GLY A 1 179 ? -0.559 -10.363 2.657 1.00 96.94 179 GLY A CA 1
ATOM 1420 C C . GLY A 1 179 ? 0.751 -9.719 3.120 1.00 96.94 179 GLY A C 1
ATOM 1421 O O . GLY A 1 179 ? 1.172 -9.867 4.272 1.00 96.94 179 GLY A O 1
ATOM 1422 N N . ARG A 1 180 ? 1.366 -8.949 2.223 1.00 96.06 180 ARG A N 1
ATOM 1423 C CA . ARG A 1 180 ? 2.490 -8.041 2.506 1.00 96.06 180 ARG A CA 1
ATOM 1424 C C . ARG A 1 180 ? 2.087 -6.565 2.558 1.00 96.06 180 ARG A C 1
ATOM 1426 O O . ARG A 1 180 ? 2.942 -5.684 2.574 1.00 96.06 180 ARG A O 1
ATOM 1433 N N . THR A 1 181 ? 0.788 -6.280 2.611 1.00 96.38 181 THR A N 1
ATOM 1434 C CA . THR A 1 181 ? 0.274 -4.906 2.636 1.00 96.38 181 THR A CA 1
ATOM 1435 C C . THR A 1 181 ? 0.557 -4.214 3.970 1.00 96.38 181 THR A C 1
ATOM 1437 O O . THR A 1 181 ? 0.852 -4.844 4.985 1.00 96.38 181 THR A O 1
ATOM 1440 N N . THR A 1 182 ? 0.389 -2.895 4.028 1.00 96.31 182 THR A N 1
ATOM 1441 C CA . THR A 1 182 ? 0.470 -2.140 5.289 1.00 96.31 182 THR A CA 1
ATOM 1442 C C . THR A 1 182 ? -0.681 -2.397 6.252 1.00 96.31 182 THR A C 1
ATOM 1444 O O . THR A 1 182 ? -0.603 -1.969 7.405 1.00 96.31 182 THR A O 1
ATOM 1447 N N . TYR A 1 183 ? -1.694 -3.144 5.824 1.00 98.12 183 TYR A N 1
ATOM 1448 C CA . TYR A 1 183 ? -2.931 -3.346 6.552 1.00 98.12 183 TYR A CA 1
ATOM 1449 C C . TYR A 1 183 ? -2.915 -4.614 7.394 1.00 98.12 183 TYR A C 1
ATOM 1451 O O . TYR A 1 183 ? -2.260 -5.621 7.102 1.00 98.12 183 TYR A O 1
ATOM 1459 N N . PHE A 1 184 ? -3.666 -4.536 8.479 1.00 98.69 184 PHE A N 1
ATOM 1460 C CA . PHE A 1 184 ? -3.989 -5.643 9.352 1.00 98.69 184 PHE A CA 1
ATOM 1461 C C . PHE A 1 184 ? -5.445 -6.044 9.171 1.00 98.69 184 PHE A C 1
ATOM 1463 O O . PHE A 1 184 ? -6.295 -5.197 8.917 1.00 98.69 184 PHE A O 1
ATOM 1470 N N . GLY A 1 185 ? -5.708 -7.336 9.338 1.00 98.56 185 GLY A N 1
ATOM 1471 C CA . GLY A 1 185 ? -7.033 -7.931 9.378 1.00 98.56 185 GLY A CA 1
ATOM 1472 C C . GLY A 1 185 ? -7.254 -8.658 10.702 1.00 98.56 185 GLY A C 1
ATOM 1473 O O . GLY A 1 185 ? -6.310 -9.131 11.344 1.00 98.56 185 GLY A O 1
ATOM 1474 N N . TYR A 1 186 ? -8.508 -8.773 11.109 1.00 98.75 186 TYR A N 1
ATOM 1475 C CA . TYR A 1 186 ? -8.961 -9.586 12.226 1.00 98.75 186 TYR A CA 1
ATOM 1476 C C . TYR A 1 186 ? -10.217 -10.348 11.811 1.00 98.75 186 TYR A C 1
ATOM 1478 O O . TYR A 1 186 ? -11.186 -9.750 11.341 1.00 98.75 186 TYR A O 1
ATOM 1486 N N . SER A 1 187 ? -10.189 -11.664 12.026 1.00 98.56 187 SER A N 1
ATOM 1487 C CA . SER A 1 187 ? -11.361 -12.522 11.889 1.00 98.56 187 SER A CA 1
ATOM 1488 C C . SER A 1 187 ? -11.979 -12.767 13.272 1.00 98.56 187 SER A C 1
ATOM 1490 O O . SER A 1 187 ? -11.264 -13.196 14.196 1.00 98.56 187 SER A O 1
ATOM 1492 N N . PRO A 1 188 ? -13.291 -12.526 13.439 1.00 98.44 188 PRO A N 1
ATOM 1493 C CA . PRO A 1 188 ? -14.023 -12.881 14.651 1.00 98.44 188 PRO A CA 1
ATOM 1494 C C . PRO A 1 188 ? -14.151 -14.394 14.851 1.00 98.44 188 PRO A C 1
ATOM 1496 O O . PRO A 1 188 ? -14.413 -14.828 15.972 1.00 98.44 188 PRO A O 1
ATOM 1499 N N . ASP A 1 189 ? -13.942 -15.205 13.808 1.00 98.38 189 ASP A N 1
ATOM 1500 C CA . ASP A 1 189 ? -13.910 -16.659 13.938 1.00 98.38 189 ASP A CA 1
ATOM 1501 C C . ASP A 1 189 ? -12.646 -17.106 14.702 1.00 98.38 189 ASP A C 1
ATOM 1503 O O . ASP A 1 189 ? -11.531 -16.948 14.195 1.00 98.38 189 ASP A O 1
ATOM 1507 N N . PRO A 1 190 ? -12.770 -17.695 15.909 1.00 97.81 190 PRO A N 1
ATOM 1508 C CA . PRO A 1 190 ? -11.615 -18.169 16.668 1.00 97.81 190 PRO A CA 1
ATOM 1509 C C . PRO A 1 190 ? -10.854 -19.308 15.973 1.00 97.81 190 PRO A C 1
ATOM 1511 O O . PRO A 1 190 ? -9.687 -19.519 16.299 1.00 97.81 190 PRO A O 1
ATOM 1514 N N . ALA A 1 191 ? -11.484 -20.028 15.037 1.00 98.00 191 ALA A N 1
ATOM 1515 C CA . ALA A 1 191 ? -10.855 -21.105 14.272 1.00 98.00 191 ALA A CA 1
ATOM 1516 C C . ALA A 1 191 ? -10.094 -20.608 13.029 1.00 98.00 191 ALA A C 1
ATOM 1518 O O . ALA A 1 191 ? -9.442 -21.404 12.355 1.00 98.00 191 ALA A O 1
ATOM 1519 N N . HIS A 1 192 ? -10.166 -19.313 12.712 1.00 98.56 192 HIS A N 1
ATOM 1520 C CA . HIS A 1 192 ? -9.530 -18.756 11.523 1.00 98.56 192 HIS A CA 1
ATOM 1521 C C . HIS A 1 192 ? -7.993 -18.897 11.577 1.00 98.56 192 HIS A C 1
ATOM 1523 O O . HIS A 1 192 ? -7.405 -18.630 12.631 1.00 98.56 192 HIS A O 1
ATOM 1529 N N . PRO A 1 193 ? -7.300 -19.232 10.468 1.00 98.50 193 PRO A N 1
ATOM 1530 C CA . PRO A 1 193 ? -5.845 -19.432 10.457 1.00 98.50 193 PRO A CA 1
ATOM 1531 C C . PRO A 1 193 ? -5.042 -18.267 11.048 1.00 98.50 193 PRO A C 1
ATOM 1533 O O . PRO A 1 193 ? -4.086 -18.483 11.795 1.00 98.50 193 PRO A O 1
ATOM 1536 N N . SER A 1 194 ? -5.463 -17.022 10.801 1.00 98.31 194 SER A N 1
ATOM 1537 C CA . SER A 1 194 ? -4.814 -15.835 11.383 1.00 98.31 194 SER A CA 1
ATOM 1538 C C . SER A 1 194 ? -4.805 -15.822 12.923 1.00 98.31 194 SER A C 1
ATOM 1540 O O . SER A 1 194 ? -3.885 -15.277 13.537 1.00 98.31 194 SER A O 1
ATOM 1542 N N . ARG A 1 195 ? -5.766 -16.489 13.576 1.00 97.94 195 ARG A N 1
ATOM 1543 C CA . ARG A 1 195 ? -5.844 -16.612 15.042 1.00 97.94 195 ARG A CA 1
ATOM 1544 C C . ARG A 1 195 ? -4.840 -17.608 15.616 1.00 97.94 195 ARG A C 1
ATOM 1546 O O . ARG A 1 195 ? -4.523 -17.517 16.800 1.00 97.94 195 ARG A O 1
ATOM 1553 N N . LEU A 1 196 ? -4.313 -18.509 14.787 1.00 97.62 196 LEU A N 1
ATOM 1554 C CA . LEU A 1 196 ? -3.320 -19.519 15.170 1.00 97.62 196 LEU A CA 1
ATOM 1555 C C . LEU A 1 196 ? -1.878 -18.996 15.074 1.00 97.62 196 LEU A C 1
ATOM 1557 O O . LEU A 1 196 ? -0.955 -19.579 15.643 1.00 97.62 196 LEU A O 1
ATOM 1561 N N . ILE A 1 197 ? -1.670 -17.878 14.377 1.00 97.88 197 ILE A N 1
ATOM 1562 C CA . ILE A 1 197 ? -0.361 -17.233 14.246 1.00 97.88 197 ILE A CA 1
ATOM 1563 C C . ILE A 1 197 ? -0.072 -16.467 15.534 1.00 97.88 197 ILE A C 1
ATOM 1565 O O . ILE A 1 197 ? -0.874 -15.637 15.955 1.00 97.88 197 ILE A O 1
ATOM 1569 N N . SER A 1 198 ? 1.080 -16.684 16.165 1.00 97.44 198 SER A N 1
ATOM 1570 C CA . SER A 1 198 ? 1.506 -15.870 17.308 1.00 97.44 198 SER A CA 1
ATOM 1571 C C . SER A 1 198 ? 1.930 -14.464 16.864 1.00 97.44 198 SER A C 1
ATOM 1573 O O . SER A 1 198 ? 2.421 -14.266 15.757 1.00 97.44 198 SER A O 1
ATOM 1575 N N . SER A 1 199 ? 1.806 -13.466 17.742 1.00 96.56 199 SER A N 1
ATOM 1576 C CA . SER A 1 199 ? 2.148 -12.069 17.416 1.00 96.56 199 SER A CA 1
ATOM 1577 C C . SER A 1 199 ? 3.592 -11.861 16.938 1.00 96.56 199 SER A C 1
ATOM 1579 O O . SER A 1 199 ? 3.854 -10.918 16.202 1.00 96.56 199 SER A O 1
ATOM 1581 N N . TRP A 1 200 ? 4.526 -12.718 17.353 1.00 95.75 200 TRP A N 1
ATOM 1582 C CA . TRP A 1 200 ? 5.937 -12.654 16.963 1.00 95.75 200 TRP A CA 1
ATOM 1583 C C . TRP A 1 200 ? 6.253 -13.390 15.653 1.00 95.75 200 TRP A C 1
ATOM 1585 O O . TRP A 1 200 ? 7.316 -13.167 15.090 1.00 95.75 200 TRP A O 1
ATOM 1595 N N . ARG A 1 201 ? 5.360 -14.276 15.188 1.00 96.75 201 ARG A N 1
ATOM 1596 C CA . ARG A 1 201 ? 5.479 -14.956 13.886 1.00 96.75 201 ARG A CA 1
ATOM 1597 C C . ARG A 1 201 ? 4.838 -14.169 12.748 1.00 96.75 201 ARG A C 1
ATOM 1599 O O . ARG A 1 201 ? 5.014 -14.542 11.596 1.00 96.75 201 ARG A O 1
ATOM 1606 N N . ASP A 1 202 ? 4.060 -13.139 13.070 1.00 96.94 202 ASP A N 1
ATOM 1607 C CA . ASP A 1 202 ? 3.422 -12.287 12.072 1.00 96.94 202 ASP A CA 1
ATOM 1608 C C . ASP A 1 202 ? 4.458 -11.489 11.267 1.00 96.94 202 ASP A C 1
ATOM 1610 O O . ASP A 1 202 ? 5.520 -11.133 11.778 1.00 96.94 202 ASP A O 1
ATOM 1614 N N . LEU A 1 203 ? 4.134 -11.178 10.012 1.00 94.12 203 LEU A N 1
ATOM 1615 C CA . LEU A 1 203 ? 5.069 -10.530 9.100 1.00 94.12 203 LEU A CA 1
ATOM 1616 C C . LEU A 1 203 ? 5.290 -9.057 9.480 1.00 94.12 203 LEU A C 1
ATOM 1618 O O . LEU A 1 203 ? 4.352 -8.245 9.520 1.00 94.12 203 LEU A O 1
ATOM 1622 N N . ASP A 1 204 ? 6.551 -8.704 9.725 1.00 94.19 204 ASP A N 1
ATOM 1623 C CA . ASP A 1 204 ? 7.012 -7.323 9.829 1.00 94.19 204 ASP A CA 1
ATOM 1624 C C . ASP A 1 204 ? 7.421 -6.802 8.456 1.00 94.19 204 ASP A C 1
ATOM 1626 O O . ASP A 1 204 ? 8.368 -7.287 7.841 1.00 94.19 204 ASP A O 1
ATOM 1630 N N . ILE A 1 205 ? 6.708 -5.778 7.995 1.00 93.12 205 ILE A N 1
ATOM 1631 C CA . ILE A 1 205 ? 7.077 -5.025 6.802 1.00 93.12 205 ILE A CA 1
ATOM 1632 C C . ILE A 1 205 ? 7.651 -3.669 7.210 1.00 93.12 205 ILE A C 1
ATOM 1634 O O . ILE A 1 205 ? 7.367 -3.154 8.296 1.00 93.12 205 ILE A O 1
ATOM 1638 N N . LYS A 1 206 ? 8.447 -3.071 6.324 1.00 91.38 206 LYS A N 1
ATOM 1639 C CA . LYS A 1 206 ? 9.010 -1.731 6.507 1.00 91.38 206 LYS A CA 1
ATOM 1640 C C . LYS A 1 206 ? 8.243 -0.749 5.611 1.00 91.38 206 LYS A C 1
ATOM 1642 O O . LYS A 1 206 ? 8.710 -0.479 4.511 1.00 91.38 206 LYS A O 1
ATOM 1647 N N . PRO A 1 207 ? 7.091 -0.201 6.055 1.00 85.19 207 PRO A N 1
ATOM 1648 C CA . PRO A 1 207 ? 6.273 0.701 5.231 1.00 85.19 207 PRO A CA 1
ATOM 1649 C C . PRO A 1 207 ? 7.011 1.985 4.827 1.00 85.19 207 PRO A C 1
ATOM 1651 O O . PRO A 1 207 ? 6.648 2.622 3.851 1.00 85.19 207 PRO A O 1
ATOM 1654 N N . TYR A 1 208 ? 8.056 2.343 5.576 1.00 85.81 208 TYR A N 1
ATOM 1655 C CA . TYR A 1 208 ? 8.910 3.509 5.350 1.00 85.81 208 TYR A CA 1
ATOM 1656 C C . TYR A 1 208 ? 10.347 3.075 5.035 1.00 85.81 208 TYR A C 1
ATOM 1658 O O . TYR A 1 208 ? 11.300 3.659 5.544 1.00 85.81 208 TYR A O 1
ATOM 1666 N N . LYS A 1 209 ? 10.517 1.974 4.283 1.00 88.50 209 LYS A N 1
ATOM 1667 C CA . LYS A 1 209 ? 11.847 1.499 3.858 1.00 88.50 209 LYS A CA 1
ATOM 1668 C C . LYS A 1 209 ? 12.588 2.574 3.062 1.00 88.50 209 LYS A C 1
ATOM 1670 O O . LYS A 1 209 ? 13.793 2.715 3.231 1.00 88.50 209 LYS A O 1
ATOM 1675 N N . PHE A 1 210 ? 11.840 3.325 2.261 1.00 89.62 210 PHE A N 1
ATOM 1676 C CA . PHE A 1 210 ? 12.314 4.474 1.510 1.00 89.62 210 PHE A CA 1
ATOM 1677 C C . PHE A 1 210 ? 11.524 5.710 1.958 1.00 89.62 210 PHE A C 1
ATOM 1679 O O . PHE A 1 210 ? 10.314 5.601 2.203 1.00 89.62 210 PHE A O 1
ATOM 1686 N N . PRO A 1 211 ? 12.181 6.865 2.147 1.00 86.75 211 PRO A N 1
ATOM 1687 C CA . PRO A 1 211 ? 11.476 8.104 2.429 1.00 86.75 211 PRO A CA 1
ATOM 1688 C C . PRO A 1 211 ? 10.661 8.495 1.196 1.00 86.75 211 PRO A C 1
ATOM 1690 O O . PRO A 1 211 ? 11.167 8.437 0.080 1.00 86.75 211 PRO A O 1
ATOM 1693 N N . ALA A 1 212 ? 9.413 8.921 1.390 1.00 85.06 212 ALA A N 1
ATOM 1694 C CA . ALA A 1 212 ? 8.662 9.520 0.294 1.00 85.06 212 ALA A CA 1
ATOM 1695 C C . ALA A 1 212 ? 9.439 10.735 -0.237 1.00 85.06 212 ALA A C 1
ATOM 1697 O O . ALA A 1 212 ? 9.924 11.546 0.560 1.00 85.06 212 ALA A O 1
ATOM 1698 N N . ARG A 1 213 ? 9.551 10.861 -1.566 1.00 85.75 213 ARG A N 1
ATOM 1699 C CA . ARG A 1 213 ? 10.139 12.054 -2.190 1.00 85.75 213 ARG A CA 1
ATOM 1700 C C . ARG A 1 213 ? 9.381 13.293 -1.706 1.00 85.75 213 ARG A C 1
ATOM 1702 O O . ARG A 1 213 ? 8.149 13.305 -1.685 1.00 85.75 213 ARG A O 1
ATOM 1709 N N . ALA A 1 214 ? 10.120 14.320 -1.294 1.00 83.88 214 ALA A N 1
ATOM 1710 C CA . ALA A 1 214 ? 9.533 15.575 -0.846 1.00 83.88 214 ALA A CA 1
ATOM 1711 C C . ALA A 1 214 ? 8.755 16.227 -1.997 1.00 83.88 214 ALA A C 1
ATOM 1713 O O . ALA A 1 214 ? 9.259 16.341 -3.114 1.00 83.88 214 ALA A O 1
ATOM 1714 N N . THR A 1 215 ? 7.533 16.684 -1.723 1.00 79.69 215 THR A N 1
ATOM 1715 C CA . THR A 1 215 ? 6.720 17.403 -2.719 1.00 79.69 215 THR A CA 1
ATOM 1716 C C . THR A 1 215 ? 7.311 18.764 -3.095 1.00 79.69 215 THR A C 1
ATOM 1718 O O . THR A 1 215 ? 6.949 19.336 -4.120 1.00 79.69 215 THR A O 1
ATOM 1721 N N . ASP A 1 216 ? 8.199 19.294 -2.256 1.00 81.56 216 ASP A N 1
ATOM 1722 C CA . ASP A 1 216 ? 8.864 20.592 -2.350 1.00 81.56 216 ASP A CA 1
ATOM 1723 C C . ASP A 1 216 ? 10.392 20.462 -2.476 1.00 81.56 216 ASP A C 1
ATOM 1725 O O . ASP A 1 216 ? 11.137 21.323 -2.010 1.00 81.56 216 ASP A O 1
ATOM 1729 N N . MET A 1 217 ? 10.859 19.394 -3.133 1.00 85.81 217 MET A N 1
ATOM 1730 C CA . MET A 1 217 ? 12.274 19.179 -3.444 1.00 85.81 217 MET A CA 1
ATOM 1731 C C . MET A 1 217 ? 12.911 20.418 -4.093 1.00 85.81 217 MET A C 1
ATOM 1733 O O . MET A 1 217 ? 12.339 21.022 -5.007 1.00 85.81 217 MET A O 1
ATOM 1737 N N . SER A 1 218 ? 14.105 20.796 -3.626 1.00 88.88 218 SER A N 1
ATOM 1738 C CA . SER A 1 218 ? 14.818 21.943 -4.183 1.00 88.88 218 SER A CA 1
ATOM 1739 C C . SER A 1 218 ? 15.357 21.642 -5.588 1.00 88.88 218 SER A C 1
ATOM 1741 O O . SER A 1 218 ? 15.622 20.495 -5.947 1.00 88.88 218 SER A O 1
ATOM 1743 N N . GLU A 1 219 ? 15.581 22.683 -6.395 1.00 85.62 219 GLU A N 1
ATOM 1744 C CA . GLU A 1 219 ? 16.229 22.534 -7.710 1.00 85.62 219 GLU A CA 1
ATOM 1745 C C . GLU A 1 219 ? 17.661 21.980 -7.609 1.00 85.62 219 GLU A C 1
ATOM 1747 O O . GLU A 1 219 ? 18.193 21.457 -8.586 1.00 85.62 219 GLU A O 1
ATOM 1752 N N . ALA A 1 220 ? 18.325 22.131 -6.459 1.00 91.06 220 ALA A N 1
ATOM 1753 C CA . ALA A 1 220 ? 19.633 21.529 -6.221 1.00 91.06 220 ALA A CA 1
ATOM 1754 C C . ALA A 1 220 ? 19.492 20.016 -6.019 1.00 91.06 220 ALA A C 1
ATOM 1756 O O . ALA A 1 220 ? 20.067 19.262 -6.795 1.00 91.06 220 ALA A O 1
ATOM 1757 N N . ASP A 1 221 ? 18.634 19.590 -5.089 1.00 91.19 221 ASP A N 1
ATOM 1758 C CA . ASP A 1 221 ? 18.417 18.166 -4.793 1.00 91.19 221 ASP A CA 1
ATOM 1759 C C . ASP A 1 221 ? 17.940 17.398 -6.030 1.00 91.19 221 ASP A C 1
ATOM 1761 O O . ASP A 1 221 ? 18.374 16.280 -6.299 1.00 91.19 221 ASP A O 1
ATOM 1765 N N . ALA A 1 222 ? 17.067 18.011 -6.827 1.00 90.00 222 ALA A N 1
ATOM 1766 C CA . ALA A 1 222 ? 16.586 17.381 -8.042 1.00 90.00 222 ALA A CA 1
ATOM 1767 C C . ALA A 1 222 ? 17.670 17.263 -9.123 1.00 90.00 222 ALA A C 1
ATOM 1769 O O . ALA A 1 222 ? 17.723 16.250 -9.816 1.00 90.00 222 ALA A O 1
ATOM 1770 N N . ARG A 1 223 ? 18.560 18.259 -9.257 1.00 91.19 223 ARG A N 1
ATOM 1771 C CA . ARG A 1 223 ? 19.730 18.147 -10.145 1.00 91.19 223 ARG A CA 1
ATOM 1772 C C . ARG A 1 223 ? 20.680 17.053 -9.671 1.00 91.19 223 ARG A C 1
ATOM 1774 O O . ARG A 1 223 ? 21.169 16.299 -10.507 1.00 91.19 223 ARG A O 1
ATOM 1781 N N . ASP A 1 224 ? 20.883 16.936 -8.364 1.00 94.50 224 ASP A N 1
ATOM 1782 C CA . ASP A 1 224 ? 21.719 15.889 -7.779 1.00 94.50 224 ASP A CA 1
ATOM 1783 C C . ASP A 1 224 ? 21.132 14.496 -8.067 1.00 94.50 224 ASP A C 1
ATOM 1785 O O . ASP A 1 224 ? 21.862 13.598 -8.490 1.00 94.50 224 ASP A O 1
ATOM 1789 N N . LEU A 1 225 ? 19.807 14.323 -7.951 1.00 94.31 225 LEU A N 1
ATOM 1790 C CA . LEU A 1 225 ? 19.126 13.083 -8.348 1.00 94.31 225 LEU A CA 1
ATOM 1791 C C . LEU A 1 225 ? 19.247 12.801 -9.847 1.00 94.31 225 LEU A C 1
ATOM 1793 O O . LEU A 1 225 ? 19.520 11.664 -10.223 1.00 94.31 225 LEU A O 1
ATOM 1797 N N . MET A 1 226 ? 19.073 13.811 -10.704 1.00 93.50 226 MET A N 1
ATOM 1798 C CA . MET A 1 226 ? 19.212 13.645 -12.156 1.00 93.50 226 MET A CA 1
ATOM 1799 C C . MET A 1 226 ? 20.634 13.257 -12.561 1.00 93.50 226 MET A C 1
ATOM 1801 O O . MET A 1 226 ? 20.827 12.486 -13.496 1.00 93.50 226 MET A O 1
ATOM 1805 N N . GLN A 1 227 ? 21.640 13.764 -11.850 1.00 94.56 227 GLN A N 1
ATOM 1806 C CA . GLN A 1 227 ? 23.028 13.388 -12.080 1.00 94.56 227 GLN A CA 1
ATOM 1807 C C . GLN A 1 227 ? 23.332 11.972 -11.569 1.00 94.56 227 GLN A C 1
ATOM 1809 O O . GLN A 1 227 ? 24.086 11.241 -12.212 1.00 94.56 227 GLN A O 1
ATOM 1814 N N . ALA A 1 228 ? 22.766 11.587 -10.424 1.00 96.25 228 ALA A N 1
ATOM 1815 C CA . ALA A 1 228 ? 22.981 10.273 -9.825 1.00 96.25 228 ALA A CA 1
ATOM 1816 C C . ALA A 1 228 ? 22.240 9.147 -10.567 1.00 96.25 228 ALA A C 1
ATOM 1818 O O . ALA A 1 228 ? 22.778 8.048 -10.696 1.00 96.25 228 ALA A O 1
ATOM 1819 N N . PHE A 1 229 ? 21.030 9.420 -11.066 1.00 97.00 229 PHE A N 1
ATOM 1820 C CA . PHE A 1 229 ? 20.115 8.435 -11.654 1.00 97.00 229 PHE A CA 1
ATOM 1821 C C . PHE A 1 229 ? 19.519 8.950 -12.979 1.00 97.00 229 PHE A C 1
ATOM 1823 O O . PHE A 1 229 ? 18.305 9.169 -13.079 1.00 97.00 229 PHE A O 1
ATOM 1830 N N . PRO A 1 230 ? 20.353 9.198 -14.006 1.00 96.75 230 PRO A N 1
ATOM 1831 C CA . PRO A 1 230 ? 1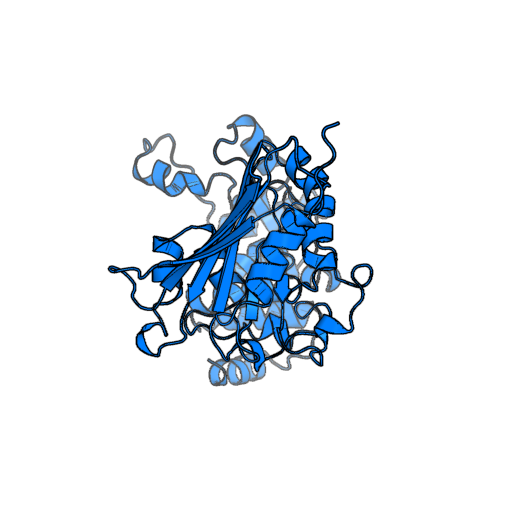9.931 9.913 -15.211 1.00 96.75 230 PRO A CA 1
ATOM 1832 C C . PRO A 1 230 ? 18.803 9.201 -15.966 1.00 96.75 230 PRO A C 1
ATOM 1834 O O . PRO A 1 230 ? 17.834 9.842 -16.360 1.00 96.75 230 PRO A O 1
ATOM 1837 N N . ILE A 1 231 ? 18.871 7.872 -16.097 1.00 97.50 231 ILE A N 1
ATOM 1838 C CA . ILE A 1 231 ? 17.873 7.094 -16.846 1.00 97.50 231 ILE A CA 1
ATOM 1839 C C . ILE A 1 231 ? 16.538 7.060 -16.089 1.00 97.50 231 ILE A C 1
ATOM 1841 O O . ILE A 1 231 ? 15.491 7.351 -16.665 1.00 97.50 231 ILE A O 1
ATOM 1845 N N . GLN A 1 232 ? 16.562 6.751 -14.787 1.00 96.75 232 GLN A N 1
ATOM 1846 C CA . GLN A 1 232 ? 15.356 6.700 -13.955 1.00 96.75 232 GLN A CA 1
ATOM 1847 C C . GLN A 1 232 ? 14.657 8.058 -13.909 1.00 96.75 232 GLN A C 1
ATOM 1849 O O . GLN A 1 232 ? 13.450 8.122 -14.101 1.00 96.75 232 GLN A O 1
ATOM 1854 N N . THR A 1 233 ? 15.402 9.147 -13.700 1.00 94.62 233 THR A N 1
ATOM 1855 C CA . THR A 1 233 ? 14.824 10.500 -13.623 1.00 94.62 233 THR A CA 1
ATOM 1856 C C . THR A 1 233 ? 14.376 11.054 -14.974 1.00 94.62 233 THR A C 1
ATOM 1858 O O . THR A 1 233 ? 13.541 11.956 -15.002 1.00 94.62 233 THR A O 1
ATOM 1861 N N . ALA A 1 234 ? 14.881 10.528 -16.093 1.00 95.00 234 ALA A N 1
ATOM 1862 C CA . ALA A 1 234 ? 14.350 10.850 -17.414 1.00 95.00 234 ALA A CA 1
ATOM 1863 C C . ALA A 1 234 ? 12.963 10.218 -17.647 1.00 95.00 234 ALA A C 1
ATOM 1865 O O . ALA A 1 234 ? 12.108 10.859 -18.257 1.00 95.00 234 ALA A O 1
ATOM 1866 N N . MET A 1 235 ? 12.730 9.005 -17.125 1.00 94.56 235 MET A N 1
ATOM 1867 C CA . MET A 1 235 ? 11.441 8.297 -17.207 1.00 94.56 235 MET A CA 1
ATOM 1868 C C . MET A 1 235 ? 10.431 8.752 -16.140 1.00 94.56 235 MET A C 1
ATOM 1870 O O . MET A 1 235 ? 9.275 9.023 -16.453 1.00 94.56 235 MET A O 1
ATOM 1874 N N . ASP A 1 236 ? 10.876 8.873 -14.888 1.00 92.19 236 ASP A N 1
ATOM 1875 C CA . ASP A 1 236 ? 10.088 9.278 -13.717 1.00 92.19 236 ASP A CA 1
ATOM 1876 C C . ASP A 1 236 ? 10.727 10.515 -13.056 1.00 92.19 236 ASP A C 1
ATOM 1878 O O . ASP A 1 236 ? 11.405 10.415 -12.024 1.00 92.19 236 ASP A O 1
ATOM 1882 N N . PRO A 1 237 ? 10.589 11.709 -13.665 1.00 88.38 237 PRO A N 1
ATOM 1883 C CA . PRO A 1 237 ? 11.201 12.911 -13.127 1.00 88.38 237 PRO A CA 1
ATOM 1884 C C . PRO A 1 237 ? 10.663 13.227 -11.723 1.00 88.38 237 PRO A C 1
ATOM 1886 O O . PRO A 1 237 ? 9.449 13.231 -11.502 1.00 88.38 237 PRO A O 1
ATOM 1889 N N . PRO A 1 238 ? 11.532 13.609 -10.766 1.00 80.19 238 PRO A N 1
ATOM 1890 C CA . PRO A 1 238 ? 11.152 13.819 -9.363 1.00 80.19 238 PRO A CA 1
ATOM 1891 C C . PRO A 1 238 ? 10.136 14.959 -9.156 1.00 80.19 238 PRO A C 1
ATOM 1893 O O . PRO A 1 238 ? 9.582 15.128 -8.072 1.00 80.19 238 PRO A O 1
ATOM 1896 N N . PHE A 1 239 ? 9.850 15.734 -10.203 1.00 70.75 239 PHE A N 1
ATOM 1897 C CA . PHE A 1 239 ? 8.950 16.881 -10.202 1.00 70.75 239 PHE A CA 1
ATOM 1898 C C . PHE A 1 239 ? 7.488 16.539 -10.523 1.00 70.75 239 PHE A C 1
ATOM 1900 O O . PHE A 1 239 ? 6.695 17.448 -10.776 1.00 70.75 239 PHE A O 1
ATOM 1907 N N . LEU A 1 240 ? 7.095 15.263 -10.538 1.00 54.91 240 LEU A N 1
ATOM 1908 C CA . LEU A 1 240 ? 5.808 14.824 -11.090 1.00 54.91 240 LEU A CA 1
ATOM 1909 C C . LEU A 1 240 ? 4.540 15.211 -10.308 1.00 54.91 240 LEU A C 1
ATOM 1911 O O . LEU A 1 240 ? 3.453 14.948 -10.800 1.00 54.91 240 LEU A O 1
ATOM 1915 N N . PHE A 1 241 ? 4.600 15.943 -9.189 1.00 49.72 241 PHE A N 1
ATOM 1916 C CA . PHE A 1 241 ? 3.415 16.670 -8.672 1.00 49.72 241 PHE A CA 1
ATOM 1917 C C . PHE A 1 241 ? 3.300 18.110 -9.195 1.00 49.72 241 PHE A C 1
ATOM 1919 O O . PHE A 1 241 ? 2.280 18.784 -9.030 1.00 49.72 241 PHE A O 1
ATOM 1926 N N . GLY A 1 242 ? 4.317 18.555 -9.925 1.00 47.25 242 GLY A N 1
ATOM 1927 C CA . GLY A 1 242 ? 4.378 19.810 -10.642 1.00 47.25 242 GLY A CA 1
ATOM 1928 C C . GLY A 1 242 ? 3.717 19.798 -12.016 1.00 47.25 242 GLY A C 1
ATOM 1929 O O . GLY A 1 242 ? 3.679 20.854 -12.612 1.00 47.25 242 GLY A O 1
ATOM 1930 N N . TRP A 1 243 ? 3.137 18.718 -12.546 1.00 47.44 243 TRP A N 1
ATOM 1931 C CA . TRP A 1 243 ? 2.345 18.796 -13.794 1.00 47.44 243 TRP A CA 1
ATOM 1932 C C . TRP A 1 243 ? 1.159 19.775 -13.691 1.00 47.44 243 TRP A C 1
ATOM 1934 O O . TRP A 1 243 ? 0.892 20.521 -14.635 1.00 47.44 243 TRP A O 1
ATOM 1944 N N . ARG A 1 244 ? 0.540 19.905 -12.501 1.00 48.31 244 ARG A N 1
ATOM 1945 C CA . ARG A 1 244 ? -0.376 21.024 -12.197 1.00 48.31 244 ARG A CA 1
ATOM 1946 C C . ARG A 1 244 ? 0.330 22.379 -12.177 1.00 48.31 244 ARG A C 1
ATOM 1948 O O . ARG A 1 244 ? -0.293 23.371 -12.517 1.00 48.31 244 ARG A O 1
ATOM 1955 N N . ARG A 1 245 ? 1.612 22.453 -11.813 1.00 50.38 245 ARG A N 1
ATOM 1956 C CA . ARG A 1 245 ? 2.412 23.663 -12.037 1.00 50.38 245 ARG A CA 1
ATOM 1957 C C . ARG A 1 245 ? 2.743 23.846 -13.514 1.00 50.38 245 ARG A C 1
ATOM 1959 O O . ARG A 1 245 ? 2.575 24.959 -13.949 1.00 50.38 245 ARG A O 1
ATOM 1966 N N . ASN A 1 246 ? 3.112 22.841 -14.306 1.00 52.84 246 ASN A N 1
ATOM 1967 C CA . ASN A 1 246 ? 3.564 23.001 -15.693 1.00 52.84 246 ASN A CA 1
ATOM 1968 C C . ASN A 1 246 ? 2.469 23.522 -16.626 1.00 52.84 246 ASN A C 1
ATOM 1970 O O . ASN A 1 246 ? 2.766 24.369 -17.465 1.00 52.84 246 ASN A O 1
ATOM 1974 N N . ALA A 1 247 ? 1.210 23.112 -16.442 1.00 59.94 247 ALA A N 1
ATOM 1975 C CA . ALA A 1 247 ? 0.095 23.689 -17.200 1.00 59.94 247 ALA A CA 1
ATOM 1976 C C . ALA A 1 247 ? -0.115 25.194 -16.915 1.00 59.94 247 ALA A C 1
ATOM 1978 O O . ALA A 1 247 ? -0.630 25.913 -17.766 1.00 59.94 247 ALA A O 1
ATOM 1979 N N . PHE A 1 248 ? 0.309 25.677 -15.741 1.00 65.31 248 PHE A N 1
ATOM 1980 C CA . PHE A 1 248 ? 0.184 27.079 -15.314 1.00 65.31 248 PHE A CA 1
ATOM 1981 C C . PHE A 1 248 ? 1.534 27.796 -15.127 1.00 65.31 248 PHE A C 1
ATOM 1983 O O . PHE A 1 248 ? 1.572 28.960 -14.725 1.00 65.31 248 PHE A O 1
ATOM 1990 N N . ALA A 1 249 ? 2.652 27.121 -15.388 1.00 67.94 249 ALA A N 1
ATOM 1991 C CA . ALA A 1 249 ? 3.990 27.653 -15.222 1.00 67.94 249 ALA A CA 1
ATOM 1992 C C . ALA A 1 249 ? 4.332 28.444 -16.479 1.00 67.94 249 ALA A C 1
ATOM 1994 O O . ALA A 1 249 ? 3.908 28.075 -17.577 1.00 67.94 249 ALA A O 1
ATOM 1995 N N . PRO A 1 250 ? 5.130 29.514 -16.351 1.00 73.25 250 PRO A N 1
ATOM 1996 C CA . PRO A 1 250 ? 5.674 30.185 -17.517 1.00 73.25 250 PRO A CA 1
ATOM 1997 C C . PRO A 1 250 ? 6.373 29.156 -18.423 1.00 73.25 250 PRO A C 1
ATOM 1999 O O . PRO A 1 250 ? 7.067 28.289 -17.887 1.00 73.25 250 PRO A O 1
ATOM 2002 N N . PRO A 1 251 ? 6.270 29.261 -19.760 1.00 76.25 251 PRO A N 1
ATOM 2003 C CA . PRO A 1 251 ? 6.958 28.358 -20.689 1.00 76.25 251 PRO A CA 1
ATOM 2004 C C . PRO A 1 251 ? 8.460 28.208 -20.405 1.00 76.25 251 PRO A C 1
ATOM 2006 O O . PRO A 1 251 ? 9.029 27.145 -20.605 1.00 76.25 251 PRO A O 1
ATOM 2009 N N . SER A 1 252 ? 9.097 29.244 -19.848 1.00 74.25 252 SER A N 1
ATOM 2010 C CA . SER A 1 252 ? 10.503 29.226 -19.423 1.00 74.25 252 SER A CA 1
ATOM 2011 C C . SER A 1 252 ? 10.819 28.290 -18.248 1.00 74.25 252 SER A C 1
ATOM 2013 O O . SER A 1 252 ? 11.991 28.064 -17.963 1.00 74.25 252 SER A O 1
ATOM 2015 N N . ARG A 1 253 ? 9.803 27.771 -17.550 1.00 68.56 253 ARG A N 1
ATOM 2016 C CA . ARG A 1 253 ? 9.920 26.824 -16.428 1.00 68.56 253 ARG A CA 1
ATOM 2017 C C . ARG A 1 253 ? 9.320 25.451 -16.738 1.00 68.56 253 ARG A C 1
ATOM 2019 O O . ARG A 1 253 ? 9.297 24.596 -15.858 1.00 68.56 253 ARG A O 1
ATOM 2026 N N . GLN A 1 254 ? 8.819 25.235 -17.954 1.00 71.62 254 GLN A N 1
ATOM 2027 C CA . GLN A 1 254 ? 8.371 23.913 -18.377 1.00 71.62 254 GLN A CA 1
ATOM 2028 C C . GLN A 1 254 ? 9.603 23.074 -18.715 1.00 71.62 254 GLN A C 1
ATOM 2030 O O . GLN A 1 254 ? 10.306 23.337 -19.690 1.00 71.62 254 GLN A O 1
ATOM 2035 N N . HIS A 1 255 ? 9.881 22.066 -17.895 1.00 74.00 255 HIS A N 1
ATOM 2036 C CA . HIS A 1 255 ? 10.899 21.078 -18.227 1.00 74.00 255 HIS A CA 1
ATOM 2037 C C . HIS A 1 255 ? 10.406 20.246 -19.414 1.00 74.00 255 HIS A C 1
ATOM 2039 O O . HIS A 1 255 ? 9.344 19.626 -19.336 1.00 74.00 255 HIS A O 1
ATOM 2045 N N . LYS A 1 256 ? 11.168 20.248 -20.515 1.00 84.25 256 LYS A N 1
ATOM 2046 C CA . LYS A 1 256 ? 10.937 19.335 -21.638 1.00 84.25 256 LYS A CA 1
ATOM 2047 C C . LYS A 1 256 ? 11.140 17.910 -21.116 1.00 84.25 256 LYS A C 1
ATOM 2049 O O . LYS A 1 256 ? 12.235 17.586 -20.664 1.00 84.25 256 LYS A O 1
ATOM 2054 N N . GLN A 1 257 ? 10.091 17.093 -21.155 1.00 86.50 257 GLN A N 1
ATOM 2055 C CA . GLN A 1 257 ? 10.213 15.665 -20.878 1.00 86.50 257 GLN A CA 1
ATOM 2056 C C . GLN A 1 257 ? 11.056 15.026 -21.985 1.00 86.50 257 GLN A C 1
ATOM 2058 O O . GLN A 1 257 ? 10.881 15.370 -23.158 1.00 86.50 257 GLN A O 1
ATOM 2063 N N . ALA A 1 258 ? 11.985 14.150 -21.602 1.00 93.25 258 ALA A N 1
ATOM 2064 C CA . ALA A 1 258 ? 12.798 13.424 -22.565 1.00 93.25 258 ALA A CA 1
ATOM 2065 C C . ALA A 1 258 ? 11.892 12.554 -23.447 1.00 93.25 258 ALA A C 1
ATOM 2067 O O . ALA A 1 258 ? 10.939 11.953 -22.947 1.00 93.25 258 ALA A O 1
ATOM 2068 N N . THR A 1 259 ? 12.157 12.505 -24.751 1.00 95.81 259 THR A N 1
ATOM 2069 C CA . THR A 1 259 ? 11.458 11.562 -25.634 1.00 95.81 259 THR A CA 1
ATOM 2070 C C . THR A 1 259 ? 11.964 10.142 -25.395 1.00 95.81 259 THR A C 1
ATOM 2072 O O . THR A 1 259 ? 13.066 9.944 -24.879 1.00 95.81 259 THR A O 1
ATOM 2075 N N . THR A 1 260 ? 11.186 9.135 -25.793 1.00 96.88 260 THR A N 1
ATOM 2076 C CA . THR A 1 260 ? 11.601 7.730 -25.691 1.00 96.88 260 THR A CA 1
ATOM 2077 C C . THR A 1 260 ? 12.936 7.484 -26.412 1.00 96.88 260 THR A C 1
ATOM 2079 O O . THR A 1 260 ? 13.787 6.769 -25.889 1.00 96.88 260 THR A O 1
ATOM 2082 N N . GLU A 1 261 ? 13.180 8.126 -27.559 1.00 97.88 261 GLU A N 1
ATOM 2083 C CA . GLU A 1 261 ? 14.460 8.057 -28.281 1.00 97.88 261 GLU A CA 1
ATOM 2084 C C . GLU A 1 261 ? 15.608 8.692 -27.490 1.00 97.88 261 GLU A C 1
ATOM 2086 O O . GLU A 1 261 ? 16.671 8.089 -27.375 1.00 97.88 261 GLU A O 1
ATOM 2091 N N . GLU A 1 262 ? 15.388 9.868 -26.886 1.00 97.44 262 GLU A N 1
ATOM 2092 C CA . GLU A 1 262 ? 16.389 10.529 -26.036 1.00 97.44 262 GLU A CA 1
ATOM 2093 C C . GLU A 1 262 ? 16.761 9.647 -24.826 1.00 97.44 262 GLU A C 1
ATOM 2095 O O . GLU A 1 262 ? 17.922 9.613 -24.415 1.00 97.44 262 GLU A O 1
ATOM 2100 N N . ILE A 1 263 ? 15.800 8.895 -24.272 1.00 98.12 263 ILE A N 1
ATOM 2101 C CA . ILE A 1 263 ? 16.040 7.948 -23.170 1.00 98.12 263 ILE A CA 1
ATOM 2102 C C . ILE A 1 263 ? 16.812 6.716 -23.661 1.00 98.12 263 ILE A C 1
ATOM 2104 O O . ILE A 1 263 ? 17.741 6.276 -22.985 1.00 98.12 263 ILE A O 1
ATOM 2108 N N . VAL A 1 264 ? 16.488 6.167 -24.835 1.00 98.44 264 VAL A N 1
ATOM 2109 C CA . VAL A 1 264 ? 17.243 5.052 -25.440 1.00 98.44 264 VAL A CA 1
ATOM 2110 C C . VAL A 1 264 ? 18.694 5.458 -25.719 1.00 98.44 264 VAL A C 1
ATOM 2112 O O . VAL A 1 264 ? 19.619 4.739 -25.335 1.00 98.44 264 VAL A O 1
ATOM 2115 N N . ASP A 1 265 ? 18.913 6.640 -26.296 1.00 98.31 265 ASP A N 1
ATOM 2116 C CA . ASP A 1 265 ? 20.253 7.197 -26.511 1.00 98.31 265 ASP A CA 1
ATOM 2117 C C . ASP A 1 265 ? 21.006 7.365 -25.184 1.00 98.31 265 ASP A C 1
ATOM 2119 O O . ASP A 1 265 ? 22.202 7.071 -25.097 1.00 98.31 265 ASP A O 1
ATOM 2123 N N . MET A 1 266 ? 20.302 7.778 -24.125 1.00 98.12 266 MET A N 1
ATOM 2124 C CA . MET A 1 266 ? 20.861 7.872 -22.780 1.00 98.12 266 MET A CA 1
ATOM 2125 C C . MET A 1 266 ? 21.282 6.503 -22.237 1.00 98.12 266 MET A C 1
ATOM 2127 O O . MET A 1 266 ? 22.385 6.399 -21.710 1.00 98.12 266 MET A O 1
ATOM 2131 N N . VAL A 1 267 ? 20.479 5.447 -22.411 1.00 98.44 267 VAL A N 1
ATOM 2132 C CA . VAL A 1 267 ? 20.849 4.072 -22.018 1.00 98.44 267 VAL A CA 1
ATOM 2133 C C . VAL A 1 267 ? 22.151 3.647 -22.703 1.00 98.44 267 VAL A C 1
ATOM 2135 O O . VAL A 1 267 ? 23.081 3.188 -22.034 1.00 98.44 267 VAL A O 1
ATOM 2138 N N . HIS A 1 268 ? 22.261 3.858 -24.017 1.00 98.25 268 HIS A N 1
ATOM 2139 C CA . HIS A 1 268 ? 23.468 3.531 -24.780 1.00 98.25 268 HIS A CA 1
ATOM 2140 C C . HIS A 1 268 ? 24.687 4.346 -24.317 1.00 98.25 268 HIS A C 1
ATOM 2142 O O . HIS A 1 268 ? 25.753 3.784 -24.053 1.00 98.25 268 HIS A O 1
ATOM 2148 N N . ALA A 1 269 ? 24.534 5.664 -24.158 1.00 98.00 269 ALA A N 1
ATOM 2149 C CA . ALA A 1 269 ? 25.603 6.544 -23.691 1.00 98.00 269 ALA A CA 1
ATOM 2150 C C . ALA A 1 269 ? 26.054 6.207 -22.258 1.00 98.00 269 ALA A C 1
ATOM 2152 O O . ALA A 1 269 ? 27.252 6.231 -21.949 1.00 98.00 269 ALA A O 1
ATOM 2153 N N . THR A 1 270 ? 25.112 5.859 -21.380 1.00 97.81 270 THR A N 1
ATOM 2154 C CA . THR A 1 270 ? 25.387 5.409 -20.015 1.00 97.81 270 THR A CA 1
ATOM 2155 C C . THR A 1 270 ? 26.139 4.085 -20.017 1.00 97.81 270 THR A C 1
ATOM 2157 O O . THR A 1 270 ? 27.149 3.992 -19.328 1.00 97.81 270 THR A O 1
ATOM 2160 N N . HIS A 1 271 ? 25.752 3.103 -20.836 1.00 97.75 271 HIS A N 1
ATOM 2161 C CA . HIS A 1 271 ? 26.509 1.855 -20.968 1.00 97.75 271 HIS A CA 1
ATOM 2162 C C . HIS A 1 271 ? 27.966 2.099 -21.391 1.00 97.75 271 HIS A C 1
ATOM 2164 O O . HIS A 1 271 ? 28.891 1.527 -20.818 1.00 97.75 271 HIS A O 1
ATOM 2170 N N . THR A 1 272 ? 28.190 2.977 -22.377 1.00 98.00 272 THR A N 1
ATOM 2171 C CA . THR A 1 272 ? 29.540 3.296 -22.867 1.00 98.00 272 THR A CA 1
ATOM 2172 C C . THR A 1 272 ? 30.396 4.017 -21.825 1.00 98.00 272 THR A C 1
ATOM 2174 O O . THR A 1 272 ? 31.600 3.777 -21.754 1.00 98.00 272 THR A O 1
ATOM 2177 N N . SER A 1 273 ? 29.806 4.918 -21.039 1.00 97.75 273 SER A N 1
ATOM 2178 C CA . SER A 1 273 ? 30.546 5.754 -20.085 1.00 97.75 273 SER A CA 1
ATOM 2179 C C . SER A 1 273 ? 30.697 5.114 -18.704 1.00 97.75 273 SER A C 1
ATOM 2181 O O . SER A 1 273 ? 31.778 5.166 -18.119 1.00 97.75 273 SER A O 1
ATOM 2183 N N . ASN A 1 274 ? 29.627 4.525 -18.172 1.00 97.88 274 ASN A N 1
ATOM 2184 C CA . ASN A 1 274 ? 29.585 3.880 -16.868 1.00 97.88 274 ASN A CA 1
ATOM 2185 C C . ASN A 1 274 ? 28.466 2.812 -16.821 1.00 97.88 274 ASN A C 1
ATOM 2187 O O . ASN A 1 274 ? 27.356 3.106 -16.362 1.00 97.88 274 ASN A O 1
ATOM 2191 N N . PRO A 1 275 ? 28.748 1.563 -17.239 1.00 97.44 275 PRO A N 1
ATOM 2192 C CA . PRO A 1 275 ? 27.734 0.511 -17.338 1.00 97.44 275 PRO A CA 1
ATOM 2193 C C . PRO A 1 275 ? 27.100 0.146 -15.991 1.00 97.44 275 PRO A C 1
ATOM 2195 O O . PRO A 1 275 ? 25.958 -0.299 -15.955 1.00 97.44 275 PRO A O 1
ATOM 2198 N N . ALA A 1 276 ? 27.776 0.406 -14.865 1.00 97.31 276 ALA A N 1
ATOM 2199 C CA . ALA A 1 276 ? 27.215 0.144 -13.540 1.00 97.31 276 ALA A CA 1
ATOM 2200 C C . ALA A 1 276 ? 25.915 0.925 -13.281 1.00 97.31 276 ALA A C 1
ATOM 2202 O O . ALA A 1 276 ? 25.048 0.436 -12.558 1.00 97.31 276 ALA A O 1
ATOM 2203 N N . LEU A 1 277 ? 25.749 2.107 -13.890 1.00 97.25 277 LEU A N 1
ATOM 2204 C CA . LEU A 1 277 ? 24.548 2.934 -13.727 1.00 97.25 277 LEU A CA 1
ATOM 2205 C C . LEU A 1 277 ? 23.277 2.283 -14.301 1.00 97.25 277 LEU A C 1
ATOM 2207 O O . LEU A 1 277 ? 22.182 2.686 -13.919 1.00 97.25 277 LEU A O 1
ATOM 2211 N N . LEU A 1 278 ? 23.396 1.268 -15.165 1.00 98.00 278 LEU A N 1
ATOM 2212 C CA . LEU A 1 278 ? 22.239 0.517 -15.665 1.00 98.00 278 LEU A CA 1
ATOM 2213 C C . LEU A 1 278 ? 21.602 -0.393 -14.606 1.00 98.00 278 LEU A C 1
ATOM 2215 O O . LEU A 1 278 ? 20.456 -0.793 -14.776 1.00 98.00 278 LEU A O 1
ATOM 2219 N N . HIS A 1 279 ? 22.323 -0.682 -13.519 1.00 97.69 279 HIS A N 1
ATOM 2220 C CA . HIS A 1 279 ? 21.921 -1.649 -12.491 1.00 97.69 279 HIS A CA 1
ATOM 2221 C C . HIS A 1 279 ? 21.738 -1.017 -11.105 1.00 97.69 279 HIS A C 1
ATOM 2223 O O . HIS A 1 279 ? 21.321 -1.683 -10.151 1.00 97.69 279 HIS A O 1
ATOM 2229 N N . ILE A 1 280 ? 22.087 0.265 -10.941 1.00 97.62 280 ILE A N 1
ATOM 2230 C CA . ILE A 1 280 ? 21.931 0.935 -9.649 1.00 97.62 280 ILE A CA 1
ATOM 2231 C C . ILE A 1 280 ? 20.462 1.220 -9.355 1.00 97.62 280 ILE A C 1
ATOM 2233 O O . ILE A 1 280 ? 19.655 1.511 -10.236 1.00 97.62 280 ILE A O 1
ATOM 2237 N N . ARG A 1 281 ? 20.132 1.186 -8.071 1.00 97.62 281 ARG A N 1
ATOM 2238 C CA . ARG A 1 281 ? 18.826 1.595 -7.571 1.00 97.62 281 ARG A CA 1
ATOM 2239 C C . ARG A 1 281 ? 18.833 3.075 -7.225 1.00 97.62 281 ARG A C 1
ATOM 2241 O O . ARG A 1 281 ? 19.817 3.557 -6.664 1.00 97.62 281 ARG A O 1
ATOM 2248 N N . ASP A 1 282 ? 17.733 3.752 -7.523 1.00 96.38 282 ASP A N 1
ATOM 2249 C CA . ASP A 1 282 ? 17.507 5.135 -7.114 1.00 96.38 282 ASP A CA 1
ATOM 2250 C C . ASP A 1 282 ? 17.226 5.266 -5.601 1.00 96.38 282 ASP A C 1
ATOM 2252 O O . ASP A 1 282 ? 17.292 4.302 -4.829 1.00 96.38 282 ASP A O 1
ATOM 2256 N N . ASP A 1 283 ? 16.886 6.480 -5.166 1.00 94.81 283 ASP A N 1
ATOM 2257 C CA . ASP A 1 283 ? 16.522 6.807 -3.782 1.00 94.81 283 ASP A CA 1
ATOM 2258 C C . ASP A 1 283 ? 15.247 6.097 -3.280 1.00 94.81 283 ASP A C 1
ATOM 2260 O O . ASP A 1 283 ? 14.975 6.091 -2.077 1.00 94.81 283 ASP A O 1
ATOM 2264 N N . GLN A 1 284 ? 14.487 5.469 -4.182 1.00 95.19 284 GLN A N 1
ATOM 2265 C CA . GLN A 1 284 ? 13.289 4.670 -3.917 1.00 95.19 284 GLN A CA 1
ATOM 2266 C C . GLN A 1 284 ? 13.530 3.165 -4.118 1.00 95.19 284 GLN A C 1
ATOM 2268 O O . GLN A 1 284 ? 12.598 2.363 -4.011 1.00 95.19 284 GLN A O 1
ATOM 2273 N N . GLY A 1 285 ? 14.774 2.755 -4.379 1.00 96.31 285 GLY A N 1
ATOM 2274 C CA . GLY A 1 285 ? 15.135 1.359 -4.601 1.00 96.31 285 GLY A CA 1
ATOM 2275 C C . GLY A 1 285 ? 14.820 0.841 -6.009 1.00 96.31 285 GLY A C 1
ATOM 2276 O O . GLY A 1 285 ? 14.923 -0.363 -6.242 1.00 96.31 285 GLY A O 1
ATOM 2277 N N . CYS A 1 286 ? 14.426 1.706 -6.943 1.00 97.38 286 CYS A N 1
ATOM 2278 C CA . CYS A 1 286 ? 14.033 1.337 -8.299 1.00 97.38 286 CYS A CA 1
ATOM 2279 C C . CYS A 1 286 ? 15.253 1.285 -9.229 1.00 97.38 286 CYS A C 1
ATOM 2281 O O . CYS A 1 286 ? 16.027 2.239 -9.314 1.00 97.38 286 CYS A O 1
ATOM 2283 N N . THR A 1 287 ? 15.429 0.176 -9.947 1.00 98.00 287 THR A N 1
ATOM 2284 C CA . THR A 1 287 ? 16.418 0.076 -11.031 1.00 98.00 287 THR A CA 1
ATOM 2285 C C . THR A 1 287 ? 15.864 0.673 -12.332 1.00 98.00 287 THR A C 1
ATOM 2287 O O . THR A 1 287 ? 14.643 0.816 -12.457 1.00 98.00 287 THR A O 1
ATOM 2290 N N . PRO A 1 288 ? 16.706 1.002 -13.331 1.00 98.38 288 PRO A N 1
ATOM 2291 C CA . PRO A 1 288 ? 16.239 1.467 -14.638 1.00 98.38 288 PRO A CA 1
ATOM 2292 C C . PRO A 1 288 ? 15.224 0.522 -15.286 1.00 98.38 288 PRO A C 1
ATOM 2294 O O . PRO A 1 288 ? 14.200 0.988 -15.779 1.00 98.38 288 PRO A O 1
ATOM 2297 N N . ILE A 1 289 ? 15.452 -0.798 -15.221 1.00 98.56 289 ILE A N 1
ATOM 2298 C CA . ILE A 1 289 ? 14.520 -1.785 -15.790 1.00 98.56 289 ILE A CA 1
ATOM 2299 C C . ILE A 1 289 ? 13.168 -1.795 -15.069 1.00 98.56 289 ILE A C 1
ATOM 2301 O O . ILE A 1 289 ? 12.134 -1.937 -15.717 1.00 98.56 289 ILE A O 1
ATOM 2305 N N . PHE A 1 290 ? 13.148 -1.584 -13.748 1.00 98.25 290 PHE A N 1
ATOM 2306 C CA . PHE A 1 290 ? 11.901 -1.472 -12.991 1.00 98.25 290 PHE A CA 1
ATOM 2307 C C . PHE A 1 290 ? 11.100 -0.237 -13.414 1.00 98.25 290 PHE A C 1
ATOM 2309 O O . PHE A 1 290 ? 9.901 -0.347 -13.655 1.00 98.25 290 PHE A O 1
ATOM 2316 N N . VAL A 1 291 ? 11.752 0.927 -13.518 1.00 97.56 291 VAL A N 1
ATOM 2317 C CA . VAL A 1 291 ? 11.077 2.179 -13.901 1.00 97.56 291 VAL A CA 1
ATOM 2318 C C . VAL A 1 291 ? 10.559 2.091 -15.340 1.00 97.56 291 VAL A C 1
ATOM 2320 O O . VAL A 1 291 ? 9.405 2.421 -15.583 1.00 97.56 291 VAL A O 1
ATOM 2323 N N . ALA A 1 292 ? 11.352 1.547 -16.270 1.00 97.75 292 ALA A N 1
ATOM 2324 C CA . ALA A 1 292 ? 10.918 1.340 -17.652 1.00 97.75 292 ALA A CA 1
ATOM 2325 C C . ALA A 1 292 ? 9.695 0.409 -17.743 1.00 97.75 292 ALA A C 1
ATOM 2327 O O . ALA A 1 292 ? 8.768 0.676 -18.510 1.00 97.75 292 ALA A O 1
ATOM 2328 N N . ALA A 1 293 ? 9.662 -0.652 -16.928 1.00 97.50 293 ALA A N 1
ATOM 2329 C CA . ALA A 1 293 ? 8.529 -1.568 -16.839 1.00 97.50 293 ALA A CA 1
ATOM 2330 C C . ALA A 1 293 ? 7.272 -0.904 -16.244 1.00 97.50 293 ALA A C 1
ATOM 2332 O O . ALA A 1 293 ? 6.187 -1.060 -16.800 1.00 97.50 293 ALA A O 1
ATOM 2333 N N . ASP A 1 294 ? 7.409 -0.119 -15.169 1.00 95.94 294 ASP A N 1
ATOM 2334 C CA . ASP A 1 294 ? 6.302 0.639 -14.555 1.00 95.94 294 ASP A CA 1
ATOM 2335 C C . ASP A 1 294 ? 5.777 1.776 -15.452 1.00 95.94 294 ASP A C 1
ATOM 2337 O O . ASP A 1 294 ? 4.671 2.261 -15.235 1.00 95.94 294 ASP A O 1
ATOM 2341 N N . SER A 1 295 ? 6.541 2.201 -16.461 1.00 93.88 295 SER A N 1
ATOM 2342 C CA . SER A 1 295 ? 6.096 3.161 -17.482 1.00 93.88 295 SER A CA 1
ATOM 2343 C C . SER A 1 295 ? 5.606 2.501 -18.778 1.00 93.88 295 SER A C 1
ATOM 2345 O O . SER A 1 295 ? 4.963 3.164 -19.584 1.00 93.88 295 SER A O 1
ATOM 2347 N N . GLY A 1 296 ? 5.873 1.208 -18.994 1.00 94.38 296 GLY A N 1
ATOM 2348 C CA . GLY A 1 296 ? 5.501 0.498 -20.225 1.00 94.38 296 GLY A CA 1
ATOM 2349 C C . GLY A 1 296 ? 6.325 0.883 -21.465 1.00 94.38 296 GLY A C 1
ATOM 2350 O O . GLY A 1 296 ? 5.872 0.678 -22.590 1.00 94.38 296 GLY A O 1
ATOM 2351 N N . GLU A 1 297 ? 7.531 1.429 -21.288 1.00 95.62 297 GLU A N 1
ATOM 2352 C CA . GLU A 1 297 ? 8.366 1.975 -22.370 1.00 95.62 297 GLU A CA 1
ATOM 2353 C C . GLU A 1 297 ? 9.133 0.867 -23.118 1.00 95.62 297 GLU A C 1
ATOM 2355 O O . GLU A 1 297 ? 10.313 0.604 -22.860 1.00 95.62 297 GLU A O 1
ATOM 2360 N N . LEU A 1 298 ? 8.468 0.197 -24.068 1.00 97.38 298 LEU A N 1
ATOM 2361 C CA . LEU A 1 298 ? 9.035 -0.938 -24.812 1.00 97.38 298 LEU A CA 1
ATOM 2362 C C . LEU A 1 298 ? 10.426 -0.665 -25.427 1.00 97.38 298 LEU A C 1
ATOM 2364 O O . LEU A 1 298 ? 11.307 -1.518 -25.268 1.00 97.38 298 LEU A O 1
ATOM 2368 N N . PRO A 1 299 ? 10.687 0.469 -26.112 1.00 98.31 299 PRO A N 1
ATOM 2369 C CA . PRO A 1 299 ? 12.008 0.718 -26.691 1.00 98.31 299 PRO A CA 1
ATOM 2370 C C . PRO A 1 299 ? 13.115 0.815 -25.633 1.00 98.31 299 PRO A C 1
ATOM 2372 O O . PRO A 1 299 ? 14.211 0.295 -25.845 1.00 98.31 299 PRO A O 1
ATOM 2375 N N . VAL A 1 300 ? 12.819 1.402 -24.470 1.00 98.38 300 VAL A N 1
ATOM 2376 C CA . VAL A 1 300 ? 13.775 1.525 -23.359 1.00 98.38 300 VAL A CA 1
ATOM 2377 C C . VAL A 1 300 ? 14.057 0.158 -22.739 1.00 98.38 300 VAL A C 1
ATOM 2379 O O . VAL A 1 300 ? 15.215 -0.180 -22.504 1.00 98.38 300 VAL A O 1
ATOM 2382 N N . ILE A 1 301 ? 13.027 -0.672 -22.550 1.00 98.44 301 ILE A N 1
ATOM 2383 C CA . ILE A 1 301 ? 13.181 -2.051 -22.059 1.00 98.44 301 ILE A CA 1
ATOM 2384 C C . ILE A 1 301 ? 14.052 -2.871 -23.015 1.00 98.44 301 ILE A C 1
ATOM 2386 O O . ILE A 1 301 ? 14.964 -3.562 -22.566 1.00 98.44 301 ILE A O 1
ATOM 2390 N N . ARG A 1 302 ? 13.835 -2.762 -24.334 1.00 98.19 302 ARG A N 1
ATOM 2391 C CA . ARG A 1 302 ? 14.691 -3.414 -25.344 1.00 98.19 302 ARG A CA 1
ATOM 2392 C C . ARG A 1 302 ? 16.149 -2.977 -25.227 1.00 98.19 302 ARG A C 1
ATOM 2394 O O . ARG A 1 302 ? 17.031 -3.831 -25.263 1.00 98.19 302 ARG A O 1
ATOM 2401 N N . ALA A 1 303 ? 16.394 -1.676 -25.081 1.00 98.44 303 ALA A N 1
ATOM 2402 C CA . ALA A 1 303 ? 17.743 -1.143 -24.934 1.00 98.44 303 ALA A CA 1
ATOM 2403 C C . ALA A 1 303 ? 18.416 -1.655 -23.650 1.00 98.44 303 ALA A C 1
ATOM 2405 O O . ALA A 1 303 ? 19.537 -2.153 -23.708 1.00 98.44 303 ALA A O 1
ATOM 2406 N N . LEU A 1 304 ? 17.722 -1.615 -22.509 1.00 98.44 304 LEU A N 1
ATOM 2407 C CA . LEU A 1 304 ? 18.246 -2.099 -21.227 1.00 98.44 304 LEU A CA 1
ATOM 2408 C C . LEU A 1 304 ? 18.554 -3.602 -21.259 1.00 98.44 304 LEU A C 1
ATOM 2410 O O . LEU A 1 304 ? 19.651 -4.008 -20.888 1.00 98.44 304 LEU A O 1
ATOM 2414 N N . LEU A 1 305 ? 17.632 -4.426 -21.767 1.00 98.12 305 LEU A N 1
ATOM 2415 C CA . LEU A 1 305 ? 17.829 -5.879 -21.865 1.00 98.12 305 LEU A CA 1
ATOM 2416 C C . LEU A 1 305 ? 18.957 -6.278 -22.836 1.00 98.12 305 LEU A C 1
ATOM 2418 O O . LEU A 1 305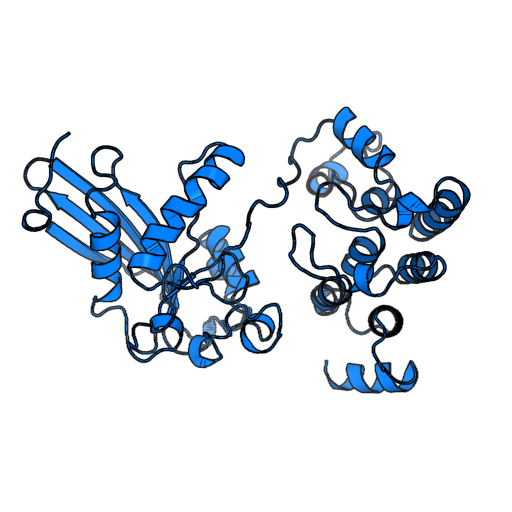 ? 19.433 -7.407 -22.770 1.00 98.12 305 LEU A O 1
ATOM 2422 N N . SER A 1 306 ? 19.418 -5.371 -23.707 1.00 98.06 306 SER A N 1
ATOM 2423 C CA . SER A 1 306 ? 20.591 -5.605 -24.565 1.00 98.06 306 SER A CA 1
ATOM 2424 C C . SER A 1 306 ? 21.940 -5.506 -23.833 1.00 98.06 306 SER A C 1
ATOM 2426 O O . SER A 1 306 ? 22.967 -5.846 -24.418 1.00 98.06 306 SER A O 1
ATOM 2428 N N . TYR A 1 307 ? 21.936 -5.074 -22.565 1.00 97.69 307 TYR A N 1
ATOM 2429 C CA . TYR A 1 307 ? 23.121 -4.845 -21.733 1.00 97.69 307 TYR A CA 1
ATOM 2430 C C . TYR A 1 307 ? 23.145 -5.709 -20.459 1.00 97.69 307 TYR A C 1
ATOM 2432 O O . TYR A 1 307 ? 23.476 -5.226 -19.381 1.00 97.69 307 TYR A O 1
ATOM 2440 N N . ASP A 1 308 ? 22.797 -6.994 -20.583 1.00 93.69 308 ASP A N 1
ATOM 2441 C CA . ASP A 1 308 ? 22.959 -8.012 -19.529 1.00 93.69 308 ASP A CA 1
ATOM 2442 C C . ASP A 1 308 ? 22.241 -7.714 -18.193 1.00 93.69 308 ASP A C 1
ATOM 2444 O O . ASP A 1 308 ? 22.756 -7.989 -17.107 1.00 93.69 308 ASP A O 1
ATOM 2448 N N . VAL A 1 309 ? 21.008 -7.198 -18.241 1.00 97.50 309 VAL A N 1
ATOM 2449 C CA . VAL A 1 309 ? 20.138 -7.143 -17.050 1.00 97.50 309 VAL A CA 1
ATOM 2450 C C . VAL A 1 309 ? 19.824 -8.570 -16.588 1.00 97.50 309 VAL A C 1
ATOM 2452 O O . VAL A 1 309 ? 19.201 -9.344 -17.317 1.00 97.50 309 VAL A O 1
ATOM 2455 N N . CYS A 1 310 ? 20.248 -8.929 -15.375 1.00 97.19 310 CYS A N 1
ATOM 2456 C CA . CYS A 1 310 ? 20.092 -10.291 -14.873 1.00 97.19 310 CYS A CA 1
ATOM 2457 C C . CYS A 1 310 ? 18.665 -10.585 -14.360 1.00 97.19 310 CYS A C 1
ATOM 2459 O O . CYS A 1 310 ? 17.946 -9.667 -13.939 1.00 97.19 310 CYS A O 1
ATOM 2461 N N . PRO A 1 311 ? 18.253 -11.869 -14.317 1.00 98.12 311 PRO A N 1
ATOM 2462 C CA . PRO A 1 311 ? 16.961 -12.272 -13.764 1.00 98.12 311 PRO A CA 1
ATOM 2463 C C . PRO A 1 311 ? 16.707 -11.761 -12.341 1.00 98.12 311 PRO A C 1
ATOM 2465 O O . PRO A 1 311 ? 15.589 -11.363 -12.013 1.00 98.12 311 PRO A O 1
ATOM 2468 N N . GLU A 1 312 ? 17.734 -11.729 -11.486 1.00 97.88 312 GLU A N 1
ATOM 2469 C CA . GLU A 1 312 ? 17.615 -11.274 -10.098 1.00 97.88 312 GLU A CA 1
ATOM 2470 C C . GLU A 1 312 ? 17.230 -9.795 -10.004 1.00 97.88 312 GLU A C 1
ATOM 2472 O O . GLU A 1 312 ? 16.526 -9.397 -9.073 1.00 97.88 312 GLU A O 1
ATOM 2477 N N . GLU A 1 313 ? 17.668 -8.977 -10.962 1.00 97.75 313 GLU A N 1
ATOM 2478 C CA . GLU A 1 313 ? 17.312 -7.564 -11.032 1.00 97.75 313 GLU A CA 1
ATOM 2479 C C . GLU A 1 313 ? 15.847 -7.383 -11.446 1.00 97.75 313 GLU A C 1
ATOM 2481 O O . GLU A 1 313 ? 15.118 -6.619 -10.812 1.00 97.75 313 GLU A O 1
ATOM 2486 N N . ILE A 1 314 ? 15.390 -8.145 -12.444 1.00 98.12 314 ILE A N 1
ATOM 2487 C CA . ILE A 1 314 ? 13.998 -8.125 -12.922 1.00 98.12 314 ILE A CA 1
ATOM 2488 C C . ILE A 1 314 ? 13.042 -8.610 -11.832 1.00 98.12 314 ILE A C 1
ATOM 2490 O O . ILE A 1 314 ? 11.969 -8.032 -11.655 1.00 98.12 314 ILE A O 1
ATOM 2494 N N . LEU A 1 315 ? 13.439 -9.647 -11.086 1.00 97.62 315 LEU A N 1
ATOM 2495 C CA . LEU A 1 315 ? 12.648 -10.283 -10.028 1.00 97.62 315 LEU A C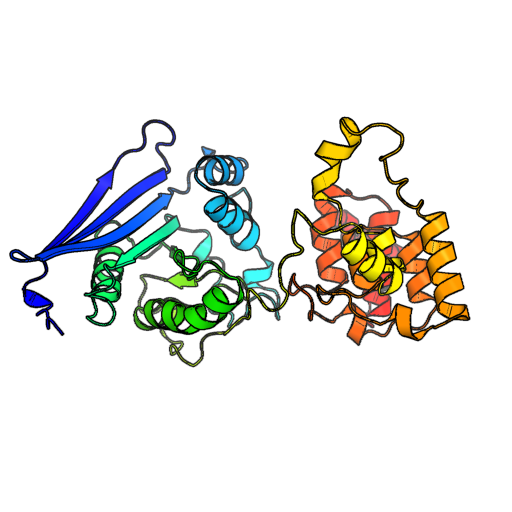A 1
ATOM 2496 C C . LEU A 1 315 ? 12.813 -9.623 -8.649 1.00 97.62 315 LEU A C 1
ATOM 2498 O O . LEU A 1 315 ? 12.118 -9.994 -7.695 1.00 97.62 315 LEU A O 1
ATOM 2502 N N . SER A 1 316 ? 13.700 -8.636 -8.528 1.00 96.81 316 SER A N 1
ATOM 2503 C CA . SER A 1 316 ? 13.946 -7.916 -7.282 1.00 96.81 316 SER A CA 1
ATOM 2504 C C . SER A 1 316 ? 12.730 -7.088 -6.863 1.00 96.81 316 SER A C 1
ATOM 2506 O O . SER A 1 316 ? 12.275 -6.215 -7.594 1.00 96.81 316 SER A O 1
ATOM 2508 N N . ARG A 1 317 ? 12.291 -7.267 -5.613 1.00 95.56 317 ARG A N 1
ATOM 2509 C CA . ARG A 1 317 ? 11.218 -6.478 -4.972 1.00 95.56 317 ARG A CA 1
ATOM 2510 C C . ARG A 1 317 ? 11.735 -5.400 -4.027 1.00 95.56 317 ARG A C 1
ATOM 2512 O O . ARG A 1 317 ? 11.001 -4.803 -3.252 1.00 95.56 317 ARG A O 1
ATOM 2519 N N . GLU A 1 318 ? 13.034 -5.140 -4.066 1.00 94.44 318 GLU A N 1
ATOM 2520 C CA . GLU A 1 318 ? 13.710 -4.262 -3.120 1.00 94.44 318 GLU A CA 1
ATOM 2521 C C . GLU A 1 318 ? 13.552 -2.762 -3.458 1.00 94.44 318 GLU A C 1
ATOM 2523 O O . GLU A 1 318 ? 14.525 -2.014 -3.427 1.00 94.44 318 GLU A O 1
ATOM 2528 N N . ASN A 1 319 ? 12.319 -2.316 -3.702 1.00 94.19 319 ASN A N 1
ATOM 2529 C CA . ASN A 1 319 ? 11.936 -0.922 -3.960 1.00 94.19 319 ASN A CA 1
ATOM 2530 C C . ASN A 1 319 ? 10.772 -0.473 -3.062 1.00 94.19 319 ASN A C 1
ATOM 2532 O O . ASN A 1 319 ? 10.220 -1.255 -2.285 1.00 94.19 319 ASN A O 1
ATOM 2536 N N . ALA A 1 320 ? 10.410 0.807 -3.148 1.00 89.25 320 ALA A N 1
ATOM 2537 C CA . ALA A 1 320 ? 9.360 1.432 -2.346 1.00 89.25 320 ALA A CA 1
ATOM 2538 C C . ALA A 1 320 ? 7.971 0.803 -2.526 1.00 89.25 320 ALA A C 1
ATOM 2540 O O . ALA A 1 320 ? 7.123 0.928 -1.642 1.00 89.25 320 ALA A O 1
ATOM 2541 N N . LYS A 1 321 ? 7.742 0.112 -3.646 1.00 89.06 321 LYS A N 1
ATOM 2542 C CA . LYS A 1 321 ? 6.466 -0.519 -3.995 1.00 89.06 321 LYS A CA 1
ATOM 2543 C C . LYS A 1 321 ? 6.414 -2.011 -3.631 1.00 89.06 321 LYS A C 1
ATOM 2545 O O . LYS A 1 321 ? 5.352 -2.602 -3.786 1.00 89.06 321 LYS A O 1
ATOM 2550 N N . ASP A 1 322 ? 7.514 -2.603 -3.149 1.00 93.19 322 ASP A N 1
ATOM 2551 C CA . ASP A 1 322 ? 7.670 -4.047 -2.871 1.00 93.19 322 ASP A CA 1
ATOM 2552 C C . ASP A 1 322 ? 7.240 -4.944 -4.055 1.00 93.19 322 ASP A C 1
ATOM 2554 O O . ASP A 1 322 ? 6.714 -6.039 -3.863 1.00 93.19 322 ASP A O 1
ATOM 2558 N N . ARG A 1 323 ? 7.436 -4.455 -5.289 1.00 95.31 323 ARG A N 1
ATOM 2559 C CA . ARG A 1 323 ? 7.070 -5.123 -6.551 1.00 95.31 323 ARG A CA 1
ATOM 2560 C C . ARG A 1 323 ? 8.305 -5.406 -7.384 1.00 95.31 323 ARG A C 1
ATOM 2562 O O . ARG A 1 323 ? 9.265 -4.656 -7.299 1.00 95.31 323 ARG A O 1
ATOM 2569 N N . ASN A 1 324 ? 8.299 -6.443 -8.204 1.00 97.44 324 ASN A N 1
ATOM 2570 C CA . ASN A 1 324 ? 9.351 -6.635 -9.204 1.00 97.44 324 ASN A CA 1
ATOM 2571 C C . ASN A 1 324 ? 8.988 -5.941 -10.532 1.00 97.44 324 ASN A C 1
ATOM 2573 O O . ASN A 1 324 ? 7.920 -5.339 -10.626 1.00 97.44 324 ASN A O 1
ATOM 2577 N N . ALA A 1 325 ? 9.861 -5.966 -11.543 1.00 97.81 325 ALA A N 1
ATOM 2578 C CA . ALA A 1 325 ? 9.604 -5.254 -12.800 1.00 97.81 325 ALA A CA 1
ATOM 2579 C C . ALA A 1 325 ? 8.388 -5.822 -13.562 1.00 97.81 325 ALA A C 1
ATOM 2581 O O . ALA A 1 325 ? 7.597 -5.061 -14.114 1.00 97.81 325 ALA A O 1
ATOM 2582 N N . ILE A 1 326 ? 8.186 -7.144 -13.532 1.00 97.62 326 ILE A N 1
ATOM 2583 C CA . ILE A 1 326 ? 7.029 -7.805 -14.161 1.00 97.62 326 ILE A CA 1
ATOM 2584 C C . ILE A 1 326 ? 5.730 -7.363 -13.471 1.00 97.62 326 ILE A C 1
ATOM 2586 O O . ILE A 1 326 ? 4.807 -6.904 -14.133 1.00 97.62 326 ILE A O 1
ATOM 2590 N N . GLU A 1 327 ? 5.688 -7.420 -12.139 1.00 96.31 327 GLU A N 1
ATOM 2591 C CA . GLU A 1 327 ? 4.550 -6.975 -11.321 1.00 96.31 327 GLU A CA 1
ATOM 2592 C C . GLU A 1 327 ? 4.289 -5.467 -11.470 1.00 96.31 327 GLU A C 1
ATOM 2594 O O . GLU A 1 327 ? 3.149 -5.006 -11.373 1.00 96.31 327 GLU A O 1
ATOM 2599 N N . ALA A 1 328 ? 5.347 -4.677 -11.679 1.00 96.06 328 ALA A N 1
ATOM 2600 C CA . ALA A 1 328 ? 5.228 -3.250 -11.928 1.00 96.06 328 ALA A CA 1
ATOM 2601 C C . ALA A 1 328 ? 4.452 -2.980 -13.216 1.00 96.06 328 ALA A C 1
ATOM 2603 O O . ALA A 1 328 ? 3.447 -2.272 -13.196 1.00 96.06 328 ALA A O 1
ATOM 2604 N N . TYR A 1 329 ? 4.881 -3.636 -14.290 1.00 95.88 329 TYR A N 1
ATOM 2605 C CA . TYR A 1 329 ? 4.266 -3.574 -15.604 1.00 95.88 329 TYR A CA 1
ATOM 2606 C C . TYR A 1 329 ? 2.827 -4.131 -15.618 1.00 95.88 329 TYR A C 1
ATOM 2608 O O . TYR A 1 329 ? 1.926 -3.495 -16.164 1.00 95.88 329 TYR A O 1
ATOM 2616 N N . GLU A 1 330 ? 2.563 -5.264 -14.962 1.00 93.69 330 GLU A N 1
ATOM 2617 C CA . GLU A 1 330 ? 1.217 -5.859 -14.894 1.00 93.69 330 GLU A CA 1
ATOM 2618 C C . GLU A 1 330 ? 0.187 -4.926 -14.252 1.00 93.69 330 GLU A C 1
ATOM 2620 O O . GLU A 1 330 ? -0.952 -4.845 -14.711 1.00 93.69 330 GLU A O 1
ATOM 2625 N N . GLN A 1 331 ? 0.584 -4.159 -13.232 1.00 90.94 331 GLN A N 1
ATOM 2626 C CA . GLN A 1 331 ? -0.308 -3.180 -12.611 1.00 90.94 331 GLN A CA 1
ATOM 2627 C C . GLN A 1 331 ? -0.714 -2.049 -13.577 1.00 90.94 331 GLN A C 1
ATOM 2629 O O . GLN A 1 331 ? -1.770 -1.442 -13.393 1.00 90.94 331 GLN A O 1
ATOM 2634 N N . GLN A 1 332 ? 0.098 -1.766 -14.597 1.00 90.25 332 GLN A N 1
ATOM 2635 C CA . GLN A 1 332 ? -0.158 -0.709 -15.579 1.00 90.25 332 GLN A CA 1
ATOM 2636 C C . GLN A 1 332 ? -0.971 -1.196 -16.777 1.00 90.25 332 GLN A C 1
ATOM 2638 O O . GLN A 1 332 ? -1.604 -0.380 -17.447 1.00 90.25 332 GLN A O 1
ATOM 2643 N N . GLN A 1 333 ? -1.008 -2.506 -17.043 1.00 89.44 333 GLN A N 1
ATOM 2644 C CA . GLN A 1 333 ? -1.725 -3.067 -18.193 1.00 89.44 333 GLN A CA 1
ATOM 2645 C C . GLN A 1 333 ? -3.177 -2.575 -18.330 1.00 89.44 333 GLN A C 1
ATOM 2647 O O . GLN A 1 333 ? -3.552 -2.194 -19.440 1.00 89.44 333 GLN A O 1
ATOM 2652 N N . PRO A 1 334 ? -3.997 -2.481 -17.258 1.00 86.19 334 PRO A N 1
ATOM 2653 C CA . PRO A 1 334 ? -5.363 -1.974 -17.389 1.00 86.19 334 PRO A CA 1
ATOM 2654 C C . PRO A 1 334 ? -5.446 -0.531 -17.910 1.00 86.19 334 PRO A C 1
ATOM 2656 O O . PRO A 1 334 ? -6.456 -0.154 -18.497 1.00 86.19 334 PRO A O 1
ATOM 2659 N N . LEU A 1 335 ? -4.404 0.278 -17.686 1.00 84.31 335 LEU A N 1
ATOM 2660 C CA . LEU A 1 335 ? -4.322 1.667 -18.144 1.00 84.31 335 LEU A CA 1
ATOM 2661 C C . LEU A 1 335 ? -3.756 1.774 -19.564 1.00 84.31 335 LEU A C 1
ATOM 2663 O O . LEU A 1 335 ? -4.185 2.640 -20.324 1.00 84.31 335 LEU A O 1
ATOM 2667 N N . LEU A 1 336 ? -2.808 0.902 -19.916 1.00 83.88 336 LEU A N 1
ATOM 2668 C CA . LEU A 1 336 ? -2.149 0.887 -21.226 1.00 83.88 336 LEU A CA 1
ATOM 2669 C C . LEU A 1 336 ? -2.990 0.193 -22.313 1.00 83.88 336 LEU A C 1
ATOM 2671 O O . LEU A 1 336 ? -2.805 0.456 -23.502 1.00 83.88 336 LEU A O 1
ATOM 2675 N N . GLY A 1 337 ? -3.928 -0.673 -21.920 1.00 88.38 337 GLY A N 1
ATOM 2676 C CA . GLY A 1 337 ? -4.722 -1.493 -22.834 1.00 88.38 337 GLY A CA 1
ATOM 2677 C C . GLY A 1 337 ? -3.964 -2.727 -23.340 1.00 88.38 337 GLY A C 1
ATOM 2678 O O . GLY A 1 337 ? -2.927 -3.104 -22.805 1.00 88.38 337 GLY A O 1
ATOM 2679 N N . PHE A 1 338 ? -4.496 -3.374 -24.380 1.00 89.25 338 PHE A N 1
ATOM 2680 C CA . PHE A 1 338 ? -3.978 -4.638 -24.930 1.00 89.25 338 PHE A CA 1
ATOM 2681 C C . PHE A 1 338 ? -3.331 -4.454 -26.309 1.00 89.25 338 PHE A C 1
ATOM 2683 O O . PHE A 1 338 ? -3.678 -5.153 -27.259 1.00 89.25 338 PHE A O 1
ATOM 2690 N N . SER A 1 339 ? -2.432 -3.477 -26.457 1.00 93.50 339 SER A N 1
ATOM 2691 C CA . SER A 1 339 ? -1.653 -3.367 -27.696 1.00 93.50 339 SER A CA 1
ATOM 2692 C C . SER A 1 339 ? -0.593 -4.470 -27.780 1.00 93.50 339 SER A C 1
ATOM 2694 O O . SER A 1 339 ? -0.144 -5.003 -26.760 1.00 93.50 339 SER A O 1
ATOM 2696 N N . ASP A 1 340 ? -0.156 -4.790 -28.999 1.00 95.31 340 ASP A N 1
ATOM 2697 C CA . ASP A 1 340 ? 0.926 -5.753 -29.218 1.00 95.31 340 ASP A CA 1
ATOM 2698 C C . ASP A 1 340 ? 2.199 -5.339 -28.469 1.00 95.31 340 ASP A C 1
ATOM 2700 O O . ASP A 1 340 ? 2.835 -6.172 -27.827 1.00 95.31 340 ASP A O 1
ATOM 2704 N N . ASP A 1 341 ? 2.526 -4.043 -28.472 1.00 94.69 341 ASP A N 1
ATOM 2705 C CA . ASP A 1 341 ? 3.679 -3.501 -27.750 1.00 94.69 341 ASP A CA 1
ATOM 2706 C C . ASP A 1 341 ? 3.585 -3.761 -26.248 1.00 94.69 341 ASP A C 1
ATOM 2708 O O . ASP A 1 341 ? 4.573 -4.177 -25.639 1.00 94.69 341 ASP A O 1
ATOM 2712 N N . VAL A 1 342 ? 2.392 -3.587 -25.663 1.00 93.75 342 VAL A N 1
ATOM 2713 C CA . VAL A 1 342 ? 2.151 -3.923 -24.260 1.00 93.75 342 VAL A CA 1
ATOM 2714 C C . VAL A 1 342 ? 2.468 -5.399 -24.059 1.00 93.75 342 VAL A C 1
ATOM 2716 O O . VAL A 1 342 ? 3.343 -5.704 -23.256 1.00 93.75 342 VAL A O 1
ATOM 2719 N N . LEU A 1 343 ? 1.864 -6.326 -24.806 1.00 95.56 343 LEU A N 1
ATOM 2720 C CA . LEU A 1 343 ? 2.105 -7.765 -24.617 1.00 95.56 343 LEU A CA 1
ATOM 2721 C C . LEU A 1 343 ? 3.578 -8.167 -24.820 1.00 95.56 343 LEU A C 1
ATOM 2723 O O . LEU A 1 343 ? 4.086 -9.021 -24.085 1.00 95.56 343 LEU A O 1
ATOM 2727 N N . ILE A 1 344 ? 4.282 -7.526 -25.758 1.00 97.06 344 ILE A N 1
ATOM 2728 C CA . ILE A 1 344 ? 5.710 -7.758 -26.006 1.00 97.06 344 ILE A CA 1
ATOM 2729 C C . ILE A 1 344 ? 6.556 -7.381 -24.784 1.00 97.06 344 ILE A C 1
ATOM 2731 O O . ILE A 1 344 ? 7.496 -8.110 -24.470 1.00 97.06 344 ILE A O 1
ATOM 2735 N N . VAL A 1 345 ? 6.228 -6.303 -24.059 1.00 97.12 345 VAL A N 1
ATOM 2736 C CA . VAL A 1 345 ? 6.939 -5.948 -22.815 1.00 97.12 345 VAL A CA 1
ATOM 2737 C C . VAL A 1 345 ? 6.868 -7.089 -21.799 1.00 97.12 345 VAL A C 1
ATOM 2739 O O . VAL A 1 345 ? 7.902 -7.524 -21.290 1.00 97.12 345 VAL A O 1
ATOM 2742 N N . GLY A 1 346 ? 5.666 -7.613 -21.542 1.00 96.88 346 GLY A N 1
ATOM 2743 C CA . GLY A 1 346 ? 5.471 -8.720 -20.602 1.00 96.88 346 GLY A CA 1
ATOM 2744 C C . GLY A 1 346 ? 6.242 -9.976 -21.011 1.00 96.88 346 GLY A C 1
ATOM 2745 O O . GLY A 1 346 ? 6.914 -10.587 -20.180 1.00 96.88 346 GLY A O 1
ATOM 2746 N N . TYR A 1 347 ? 6.211 -10.314 -22.305 1.00 98.06 347 TYR A N 1
ATOM 2747 C CA . TYR A 1 347 ? 6.994 -11.411 -22.875 1.00 98.06 347 TYR A CA 1
ATOM 2748 C C . TYR A 1 347 ? 8.500 -11.228 -22.633 1.00 98.06 347 TYR A C 1
ATOM 2750 O O . TYR A 1 347 ? 9.154 -12.133 -22.117 1.00 98.06 347 TYR A O 1
ATOM 2758 N N . MET A 1 348 ? 9.048 -10.052 -22.961 1.00 98.38 348 MET A N 1
ATOM 2759 C CA . MET A 1 348 ? 10.481 -9.773 -22.848 1.00 98.38 348 MET A CA 1
ATOM 2760 C C . MET A 1 348 ? 10.972 -9.826 -21.401 1.00 98.38 348 MET A C 1
ATOM 2762 O O . MET A 1 348 ? 12.006 -10.435 -21.135 1.00 98.38 348 MET A O 1
ATOM 2766 N N . LEU A 1 349 ? 10.229 -9.227 -20.465 1.00 98.19 349 LEU A N 1
ATOM 2767 C CA . LEU A 1 349 ? 10.593 -9.231 -19.047 1.00 98.19 349 LEU A CA 1
ATOM 2768 C C . LEU A 1 349 ? 10.587 -10.650 -18.466 1.00 98.19 349 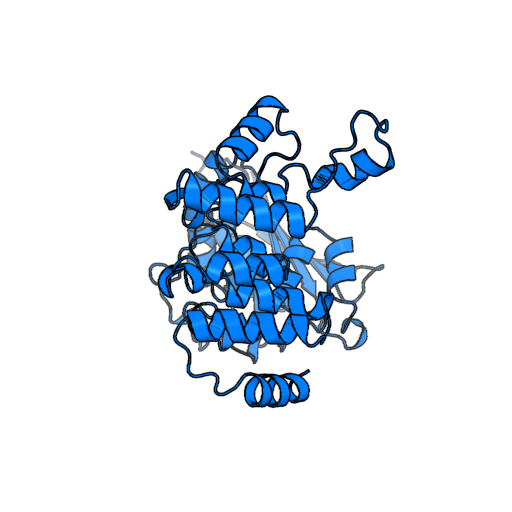LEU A C 1
ATOM 2770 O O . LEU A 1 349 ? 11.525 -11.025 -17.769 1.00 98.19 349 LEU A O 1
ATOM 2774 N N . ARG A 1 350 ? 9.566 -11.456 -18.779 1.00 98.19 350 ARG A N 1
ATOM 2775 C CA . ARG A 1 350 ? 9.463 -12.847 -18.307 1.00 98.19 350 ARG A CA 1
ATOM 2776 C C . ARG A 1 350 ? 10.538 -13.743 -18.914 1.00 98.19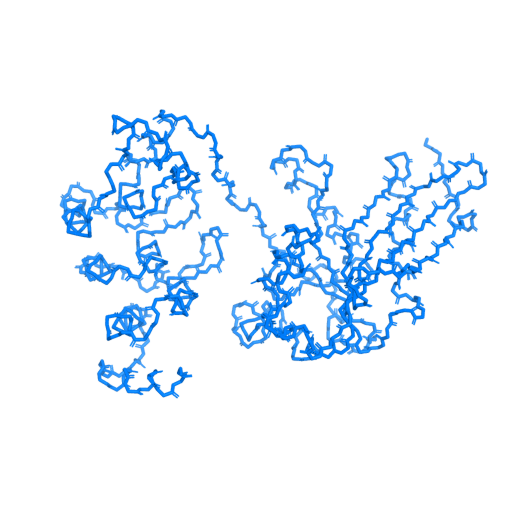 350 ARG A C 1
ATOM 2778 O O . ARG A 1 350 ? 11.183 -14.496 -18.188 1.00 98.19 350 ARG A O 1
ATOM 2785 N N . GLN A 1 351 ? 10.789 -13.613 -20.217 1.00 98.12 351 GLN A N 1
ATOM 2786 C CA . GLN A 1 351 ? 11.873 -14.332 -20.883 1.00 98.12 351 GLN A CA 1
ATOM 2787 C C . GLN A 1 351 ? 13.235 -13.976 -20.268 1.00 98.12 351 GLN A C 1
ATOM 2789 O O . GLN A 1 351 ? 14.023 -14.867 -19.959 1.00 98.12 351 GLN A O 1
ATOM 2794 N N . ALA A 1 352 ? 13.500 -12.687 -20.039 1.00 98.00 352 ALA A N 1
ATOM 2795 C CA . ALA A 1 352 ? 14.736 -12.223 -19.411 1.00 98.00 352 ALA A CA 1
ATOM 2796 C C . ALA A 1 352 ? 14.844 -12.621 -17.927 1.00 98.00 352 ALA A C 1
ATOM 2798 O O . ALA A 1 352 ? 15.947 -12.806 -17.424 1.00 98.00 352 ALA A O 1
ATOM 2799 N N . ALA A 1 353 ? 13.720 -12.832 -17.236 1.00 97.94 353 ALA A N 1
ATOM 2800 C CA . ALA A 1 353 ? 13.678 -13.418 -15.895 1.00 97.94 353 ALA A CA 1
ATOM 2801 C C . ALA A 1 353 ? 13.922 -14.943 -15.873 1.00 97.94 353 ALA A C 1
ATOM 2803 O O . ALA A 1 353 ? 13.923 -15.545 -14.799 1.00 97.94 353 ALA A O 1
ATOM 2804 N N . GLY A 1 354 ? 14.131 -15.574 -17.034 1.00 97.69 354 GLY A N 1
ATOM 2805 C CA . GLY A 1 354 ? 14.370 -17.012 -17.157 1.00 97.69 354 GLY A CA 1
ATOM 2806 C C . GLY A 1 354 ? 13.102 -17.870 -17.139 1.00 97.69 354 GLY A C 1
ATOM 2807 O O . GLY A 1 354 ? 13.200 -19.084 -16.963 1.00 97.69 354 GLY A O 1
ATOM 2808 N N . GLU A 1 355 ? 11.917 -17.275 -17.309 1.00 97.69 355 GLU A N 1
ATOM 2809 C CA . GLU A 1 355 ? 10.671 -18.031 -17.453 1.00 97.69 355 GLU A CA 1
ATOM 2810 C C . GLU A 1 355 ? 10.560 -18.657 -18.854 1.00 97.69 355 GLU A C 1
ATOM 2812 O O . GLU A 1 355 ? 10.853 -18.017 -19.867 1.00 97.69 355 GLU A O 1
ATOM 2817 N N . ASP A 1 356 ? 10.066 -19.896 -18.929 1.00 97.50 356 ASP A N 1
ATOM 2818 C CA . ASP A 1 356 ? 9.695 -20.525 -20.200 1.00 97.50 356 ASP A CA 1
ATOM 2819 C C . ASP A 1 356 ? 8.321 -20.016 -20.656 1.00 97.50 356 ASP A C 1
ATOM 2821 O O . ASP A 1 356 ? 7.266 -20.529 -20.272 1.00 97.50 356 ASP A O 1
ATOM 2825 N N . VAL A 1 357 ? 8.338 -18.945 -21.446 1.00 97.62 357 VAL A N 1
ATOM 2826 C CA . VAL A 1 357 ? 7.129 -18.291 -21.962 1.00 97.62 357 VAL A CA 1
ATOM 2827 C C . VAL A 1 357 ? 6.707 -18.761 -23.356 1.00 97.62 357 VAL A C 1
ATOM 2829 O O . VAL A 1 357 ? 5.651 -18.326 -23.824 1.00 97.62 357 VAL A O 1
ATOM 2832 N N . GLY A 1 358 ? 7.464 -19.667 -23.986 1.00 97.94 358 GLY A N 1
ATOM 2833 C CA . GLY A 1 358 ? 7.271 -20.084 -25.377 1.00 97.94 358 GLY A CA 1
ATOM 2834 C C . GLY A 1 358 ? 7.700 -19.016 -26.389 1.00 97.94 358 GLY A C 1
ATOM 2835 O O . GLY A 1 358 ? 8.543 -18.165 -26.107 1.00 97.94 358 GLY A O 1
ATOM 2836 N N . THR A 1 359 ? 7.133 -19.056 -27.594 1.00 98.00 359 THR A N 1
ATOM 2837 C CA . THR A 1 359 ? 7.345 -18.010 -28.607 1.00 98.00 359 THR A CA 1
ATOM 2838 C C . THR A 1 359 ? 6.515 -16.759 -28.308 1.00 98.00 359 THR A C 1
ATOM 2840 O O . THR A 1 359 ? 5.464 -16.830 -27.670 1.00 98.00 359 THR A O 1
ATOM 2843 N N . VAL A 1 360 ? 6.932 -15.601 -28.835 1.00 97.44 360 VAL A N 1
ATOM 2844 C CA . VAL A 1 360 ? 6.174 -14.343 -28.679 1.00 97.44 360 VAL A CA 1
ATOM 2845 C C . VAL A 1 360 ? 4.722 -14.471 -29.164 1.00 97.44 360 VAL A C 1
ATOM 2847 O O . VAL A 1 360 ? 3.811 -13.970 -28.515 1.00 97.44 360 VAL A O 1
ATOM 2850 N N . VAL A 1 361 ? 4.482 -15.214 -30.251 1.00 97.75 361 VAL A N 1
ATOM 2851 C CA . VAL A 1 361 ? 3.138 -15.428 -30.813 1.00 97.75 361 VAL A CA 1
ATOM 2852 C C . VAL A 1 361 ? 2.277 -16.288 -29.887 1.00 97.75 361 VAL A C 1
ATOM 2854 O O . VAL A 1 361 ? 1.110 -15.975 -29.667 1.00 97.75 361 VAL A O 1
ATOM 2857 N N . GLU A 1 362 ? 2.835 -17.358 -29.314 1.00 97.69 362 GLU A N 1
ATOM 2858 C CA . GLU A 1 362 ? 2.127 -18.197 -28.337 1.00 97.69 362 GLU A CA 1
ATOM 2859 C C . GLU A 1 362 ? 1.800 -17.420 -27.060 1.00 97.69 362 GLU A C 1
ATOM 2861 O O . GLU A 1 362 ? 0.683 -17.527 -26.551 1.00 97.69 362 GLU A O 1
ATOM 2866 N N . TYR A 1 363 ? 2.745 -16.607 -26.576 1.00 96.94 363 TYR A N 1
ATOM 2867 C CA . TYR A 1 363 ? 2.539 -15.735 -25.424 1.00 96.94 363 TYR A CA 1
ATOM 2868 C C . TYR A 1 363 ? 1.406 -14.737 -25.676 1.00 96.94 363 TYR A C 1
ATOM 2870 O O . TYR A 1 363 ? 0.459 -14.678 -24.895 1.00 96.94 363 TYR A O 1
ATOM 2878 N N . MET A 1 364 ? 1.470 -13.996 -26.787 1.00 95.88 364 MET A N 1
ATOM 2879 C CA . MET A 1 364 ? 0.449 -13.010 -27.147 1.00 95.88 364 MET A CA 1
ATOM 2880 C C . MET A 1 364 ? -0.923 -13.667 -27.286 1.00 95.88 364 MET A C 1
ATOM 2882 O O . MET A 1 364 ? -1.877 -13.212 -26.664 1.00 95.88 364 MET A O 1
ATOM 2886 N N . ASN A 1 365 ? -1.011 -14.796 -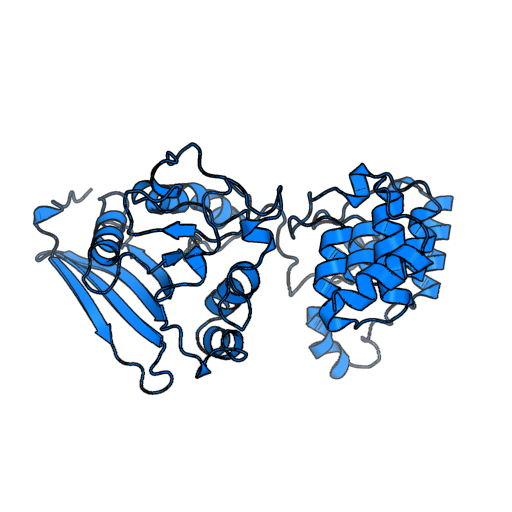27.998 1.00 95.69 365 ASN A N 1
ATOM 2887 C CA . ASN A 1 365 ? -2.258 -15.547 -28.113 1.00 95.69 365 ASN A CA 1
ATOM 2888 C C . ASN A 1 365 ? -2.802 -15.947 -26.739 1.00 95.69 365 ASN A C 1
ATOM 2890 O O . ASN A 1 365 ? -3.994 -15.797 -26.498 1.00 95.69 365 ASN A O 1
ATOM 2894 N N . ARG A 1 366 ? -1.964 -16.434 -25.818 1.00 96.00 366 ARG A N 1
ATOM 2895 C CA . ARG A 1 366 ? -2.413 -16.828 -24.477 1.00 96.00 366 ARG A CA 1
ATOM 2896 C C . ARG A 1 366 ? -2.941 -15.643 -23.667 1.00 96.00 366 ARG A C 1
ATOM 2898 O O . ARG A 1 366 ? -4.002 -15.766 -23.057 1.00 96.00 366 ARG A O 1
ATOM 2905 N N . GLU A 1 367 ? -2.225 -14.522 -23.648 1.00 93.81 367 GLU A N 1
ATOM 2906 C CA . GLU A 1 367 ? -2.604 -13.364 -22.831 1.00 93.81 367 GLU A CA 1
ATOM 2907 C C . GLU A 1 367 ? -3.792 -12.588 -23.422 1.00 93.81 367 GLU A C 1
ATOM 2909 O O . GLU A 1 367 ? -4.648 -12.133 -22.668 1.00 93.81 367 GLU A O 1
ATOM 2914 N N . SER A 1 368 ? -3.944 -12.534 -24.751 1.00 90.88 368 SER A N 1
ATOM 2915 C CA . SER A 1 368 ? -5.119 -11.926 -25.398 1.00 90.88 368 SER A CA 1
ATOM 2916 C C . SER A 1 368 ? -6.441 -12.637 -25.085 1.00 90.88 368 SER A C 1
ATOM 2918 O O . SER A 1 368 ? -7.494 -12.043 -25.272 1.00 90.88 368 SER A O 1
ATOM 2920 N N . HIS A 1 369 ? -6.414 -13.895 -24.627 1.00 91.06 369 HIS A N 1
ATOM 2921 C CA . HIS A 1 369 ? -7.620 -14.616 -24.190 1.00 91.06 369 HIS A CA 1
ATOM 2922 C C . HIS A 1 369 ? -7.923 -14.444 -22.691 1.00 91.06 369 HIS A C 1
ATOM 2924 O O . HIS A 1 369 ? -8.958 -14.925 -22.227 1.00 91.06 369 HIS A O 1
ATOM 2930 N N . ARG A 1 370 ? -7.015 -13.833 -21.916 1.00 86.06 370 ARG A N 1
ATOM 2931 C CA . ARG A 1 370 ? -7.184 -13.615 -20.468 1.00 86.06 370 ARG A CA 1
ATOM 2932 C C . ARG A 1 370 ? -7.817 -12.267 -20.129 1.00 86.06 370 ARG A C 1
ATOM 2934 O O . ARG A 1 370 ? -8.458 -12.179 -19.082 1.00 86.06 370 ARG A O 1
ATOM 2941 N N . GLY A 1 371 ? -7.585 -11.253 -20.963 1.00 73.38 371 GLY A N 1
ATOM 2942 C CA . GLY A 1 371 ? -8.218 -9.933 -20.874 1.00 73.38 371 GLY A CA 1
ATOM 2943 C C . GLY A 1 371 ? -9.587 -9.927 -21.523 1.00 73.38 371 GLY A C 1
ATOM 2944 O O . GLY A 1 371 ? -10.504 -9.324 -20.922 1.00 73.38 371 GLY A O 1
#

Radius of gyration: 23.99 Å; chains: 1; bounding box: 58×51×69 Å

Sequence (371 aa):
MTTLSLGDVQVKCIISNCTVHPFLRPVTITASHPRHKDLGTLEAYKIARVSRLAGHFFNVLDEKSSELADFGSKVLDNNMKVFTQNVENDYHKGLGCWGYEMNEGDIIYVHELDVLKKFENQGIATLLLNTLLTSEHVKKGDIVYCWPTPTKASTTAERQAEVPRVNRVFRKVGFRRVGRTTYFGYSPDPAHPSRLISSWRDLDIKPYKFPARATDMSEADARDLMQAFPIQTAMDPPFLFGWRRNAFAPPSRQHKQATTEEIVDMVHATHTSNPALLHIRDDQGCTPIFVAADSGELPVIRALLSYDVCPEEILSRENAKDRNAIEAYEQQQPLLGFSDDVLIVGYMLRQAAGEDVGTVVEYMNRESHRG

Organism: NCBI:txid97359

pLDDT: mean 94.18, std 8.34, range [47.25, 98.81]

InterPro domains:
  IPR016181 Acyl-CoA N-acyltransferase [SSF55729] (90-186)
  IPR036770 Ankyrin repeat-containing domain superfamily [G3DSA:1.25.40.20] (251-331)